Protein AF-A0A0C2T1Q6-F1 (afdb_monomer_lite)

Structure (mmCIF, N/CA/C/O backbone):
data_AF-A0A0C2T1Q6-F1
#
_entry.id   AF-A0A0C2T1Q6-F1
#
loop_
_atom_site.group_PDB
_atom_site.id
_atom_site.type_symbol
_atom_site.label_atom_id
_atom_site.label_alt_id
_atom_site.label_comp_id
_atom_site.label_asym_id
_atom_site.label_entity_id
_atom_site.label_seq_id
_atom_site.pdbx_PDB_ins_code
_atom_site.Cartn_x
_atom_site.Cartn_y
_atom_site.Cartn_z
_atom_site.occupancy
_atom_site.B_iso_or_equiv
_atom_site.auth_seq_id
_atom_site.auth_comp_id
_atom_site.auth_asym_id
_atom_site.auth_atom_id
_atom_site.pdbx_PDB_model_num
ATOM 1 N N . MET A 1 1 ? -17.709 -25.363 16.364 1.00 34.28 1 MET A N 1
ATOM 2 C CA . MET A 1 1 ? -17.527 -26.323 15.245 1.00 34.28 1 MET A CA 1
ATOM 3 C C . MET A 1 1 ? -18.433 -26.061 14.035 1.00 34.28 1 MET A C 1
ATOM 5 O O . MET A 1 1 ? -17.927 -26.126 12.926 1.00 34.28 1 MET A O 1
ATOM 9 N N . ARG A 1 2 ? -19.724 -25.716 14.191 1.00 22.95 2 ARG A N 1
ATOM 10 C CA . ARG A 1 2 ? -20.647 -25.505 13.048 1.00 22.95 2 ARG A CA 1
ATOM 11 C C . ARG A 1 2 ? -20.303 -24.304 12.137 1.00 22.95 2 ARG A C 1
ATOM 13 O O . ARG A 1 2 ? -20.402 -24.438 10.927 1.00 22.95 2 ARG A O 1
ATOM 20 N N . ASN A 1 3 ? -19.804 -23.192 12.694 1.00 32.09 3 ASN A N 1
ATOM 21 C CA . ASN A 1 3 ? -19.350 -22.024 11.908 1.00 32.09 3 ASN A CA 1
ATOM 22 C C . ASN A 1 3 ? -18.010 -22.245 11.179 1.00 32.09 3 ASN A C 1
ATOM 24 O O . ASN A 1 3 ? -17.773 -21.645 10.138 1.00 32.09 3 ASN A O 1
ATOM 28 N N . LEU A 1 4 ? -17.171 -23.159 11.680 1.00 34.84 4 LEU A N 1
ATOM 29 C CA . LEU A 1 4 ? -15.886 -23.520 11.067 1.00 34.84 4 LEU A CA 1
ATOM 30 C C . LEU A 1 4 ? -16.085 -24.397 9.818 1.00 34.84 4 LEU A C 1
ATOM 32 O O . LEU A 1 4 ? -15.366 -24.264 8.835 1.00 34.84 4 LEU A O 1
ATOM 36 N N . LEU A 1 5 ? -17.107 -25.260 9.841 1.00 35.06 5 LEU A N 1
ATOM 37 C CA . LEU A 1 5 ? -17.492 -26.090 8.699 1.00 35.06 5 LEU A CA 1
ATOM 38 C C . LEU A 1 5 ? -18.094 -25.268 7.559 1.00 35.06 5 LEU A C 1
ATOM 40 O O . LEU A 1 5 ? -17.841 -25.606 6.413 1.00 35.06 5 LEU A O 1
ATOM 44 N N . LEU A 1 6 ? -18.826 -24.185 7.844 1.00 34.66 6 LEU A N 1
ATOM 45 C CA . LEU A 1 6 ? -19.413 -23.343 6.796 1.00 34.66 6 LEU A CA 1
ATOM 46 C C . LEU A 1 6 ? -18.341 -22.549 6.031 1.00 34.66 6 LEU A C 1
ATOM 48 O O . LEU A 1 6 ? -18.365 -22.522 4.806 1.00 34.66 6 LEU A O 1
ATOM 52 N N . GLN A 1 7 ? -17.357 -21.974 6.735 1.00 34.81 7 GLN A N 1
ATOM 53 C CA . GLN 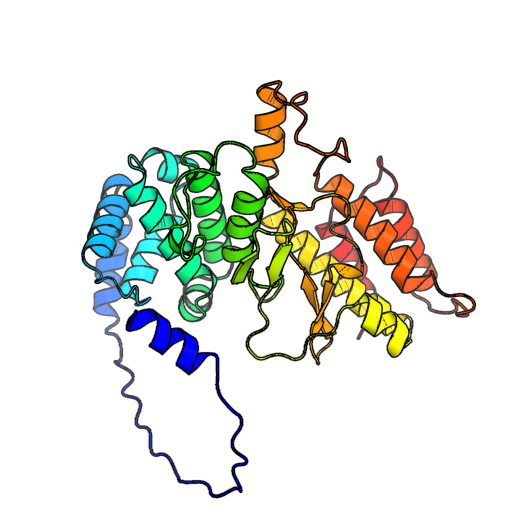A 1 7 ? -16.243 -21.262 6.096 1.00 34.81 7 GLN A CA 1
ATOM 54 C C . GLN A 1 7 ? -15.294 -22.210 5.342 1.00 34.81 7 GLN A C 1
ATOM 56 O O . GLN A 1 7 ? -14.848 -21.872 4.250 1.00 34.81 7 GLN A O 1
ATOM 61 N N . LEU A 1 8 ? -15.044 -23.426 5.847 1.00 34.91 8 LEU A N 1
ATOM 62 C CA . LEU A 1 8 ? -14.255 -24.432 5.120 1.00 34.91 8 LEU A CA 1
ATOM 63 C C . LEU A 1 8 ? -15.005 -25.043 3.923 1.00 34.91 8 LEU A C 1
ATOM 65 O O . LEU A 1 8 ? -14.371 -25.317 2.910 1.00 34.91 8 LEU A O 1
ATOM 69 N N . LEU A 1 9 ? -16.332 -25.214 3.987 1.00 32.62 9 LEU A N 1
ATOM 70 C CA . LEU A 1 9 ? -17.140 -25.686 2.849 1.00 32.62 9 LEU A CA 1
ATOM 71 C C . LEU A 1 9 ? -17.202 -24.669 1.705 1.00 32.62 9 LEU A C 1
ATOM 73 O O . LEU A 1 9 ? -17.244 -25.076 0.548 1.00 32.62 9 LEU A O 1
ATOM 77 N N . ILE A 1 10 ? -17.162 -23.371 2.015 1.00 41.50 10 ILE A N 1
ATOM 78 C CA . ILE A 1 10 ? -17.089 -22.299 1.010 1.00 41.50 10 ILE A CA 1
ATOM 79 C C . ILE A 1 10 ? -15.694 -22.254 0.354 1.00 41.50 10 ILE A C 1
ATOM 81 O O . ILE A 1 10 ? -15.584 -21.976 -0.836 1.00 41.50 10 ILE A O 1
ATOM 85 N N . LEU A 1 11 ? -14.633 -22.591 1.097 1.00 34.31 11 LEU A N 1
ATOM 86 C CA . LEU A 1 11 ? -13.243 -22.564 0.618 1.00 34.31 11 LEU A CA 1
ATOM 87 C C . LEU A 1 11 ? -12.777 -23.864 -0.069 1.00 34.31 11 LEU A C 1
ATOM 89 O O . LEU A 1 11 ? -11.794 -23.846 -0.802 1.00 34.31 11 LEU A O 1
ATOM 93 N N . GLN A 1 12 ? -13.462 -24.994 0.138 1.00 38.34 12 GLN A N 1
ATOM 94 C CA . GLN A 1 12 ? -13.096 -26.304 -0.430 1.00 38.34 12 GLN A CA 1
ATOM 95 C C . GLN A 1 12 ? -13.855 -26.670 -1.715 1.00 38.34 12 GLN A C 1
ATOM 97 O O . GLN A 1 12 ? -13.978 -27.858 -2.018 1.00 38.34 12 GLN A O 1
ATOM 102 N N . GLY A 1 13 ? -14.365 -25.689 -2.469 1.00 29.91 13 GLY A N 1
ATOM 103 C CA . GLY A 1 13 ? -15.112 -25.907 -3.712 1.00 29.91 13 GLY A CA 1
ATOM 104 C C . GLY A 1 13 ? -14.438 -26.928 -4.637 1.00 29.91 13 GLY A C 1
ATOM 105 O O . GLY A 1 13 ? -13.507 -26.607 -5.372 1.00 29.91 13 GLY A O 1
ATOM 106 N N . LYS A 1 14 ? -14.899 -28.184 -4.592 1.00 31.64 14 LYS A N 1
ATOM 107 C CA . LYS A 1 14 ? -14.455 -29.231 -5.511 1.00 31.64 14 LYS A CA 1
ATOM 108 C C . LYS A 1 14 ? -14.948 -28.845 -6.905 1.00 31.64 14 LYS A C 1
ATOM 110 O O . LYS A 1 14 ? -16.151 -28.630 -7.059 1.00 31.64 14 LYS A O 1
ATOM 115 N N . PRO A 1 15 ? -14.079 -28.795 -7.927 1.00 31.47 15 PRO A N 1
ATOM 116 C CA . PRO A 1 15 ? -14.530 -28.561 -9.285 1.00 31.47 15 PRO A CA 1
ATOM 117 C C . PRO A 1 15 ? -15.295 -29.803 -9.748 1.00 31.47 15 PRO A C 1
ATOM 119 O O . PRO A 1 15 ? -14.718 -30.874 -9.946 1.00 31.47 15 PRO A O 1
ATOM 122 N N . HIS A 1 16 ? -16.612 -29.682 -9.889 1.00 32.47 16 HIS A N 1
ATOM 123 C CA . HIS A 1 16 ? -17.378 -30.612 -10.707 1.00 32.47 16 HIS A CA 1
ATOM 124 C C . HIS A 1 16 ? -17.325 -30.153 -12.168 1.00 32.47 16 HIS A C 1
ATOM 126 O O . HIS A 1 16 ? -17.416 -28.953 -12.432 1.00 32.47 16 HIS A O 1
ATOM 132 N N . PRO A 1 17 ? -17.165 -31.082 -13.127 1.00 36.56 17 PRO A N 1
ATOM 133 C CA . PRO A 1 17 ? -17.188 -30.746 -14.539 1.00 36.56 17 PRO A CA 1
ATOM 134 C C . PRO A 1 17 ? -18.634 -30.424 -14.923 1.00 36.56 17 PRO A C 1
ATOM 136 O O . PRO A 1 17 ? -19.472 -31.319 -14.999 1.00 36.56 17 PRO A O 1
ATOM 139 N N . ILE A 1 18 ? -18.944 -29.145 -15.131 1.00 31.75 18 ILE A N 1
ATOM 140 C CA . ILE A 1 18 ? -20.259 -28.731 -15.624 1.00 31.75 18 ILE A CA 1
ATOM 141 C C . ILE A 1 18 ? -20.169 -28.569 -17.139 1.00 31.75 18 ILE A C 1
ATOM 143 O O . ILE A 1 18 ? -19.573 -27.627 -17.659 1.00 31.75 18 ILE A O 1
ATOM 147 N N . ALA A 1 19 ? -20.770 -29.536 -17.831 1.00 36.97 19 ALA A N 1
ATOM 148 C CA . ALA A 1 19 ? -21.231 -29.385 -19.199 1.00 36.97 19 ALA A CA 1
ATOM 149 C C . ALA A 1 19 ? -22.259 -28.245 -19.260 1.00 36.97 19 ALA A C 1
ATOM 151 O O . ALA A 1 19 ? -23.152 -28.148 -18.419 1.00 36.97 19 ALA A O 1
ATOM 152 N N . ALA A 1 20 ? -22.105 -27.379 -20.257 1.00 38.22 20 ALA A N 1
ATOM 153 C CA . ALA A 1 20 ? -22.911 -26.189 -20.452 1.00 38.22 20 ALA A CA 1
ATOM 154 C C . ALA A 1 20 ? -24.392 -26.518 -20.709 1.00 38.22 20 ALA A C 1
ATOM 156 O O . ALA A 1 20 ? -24.730 -27.071 -21.753 1.00 38.22 20 ALA A O 1
ATOM 157 N N . GLN A 1 21 ? -25.268 -26.085 -19.802 1.00 39.44 21 GLN A N 1
ATOM 158 C CA . GLN A 1 21 ? -26.625 -25.645 -20.126 1.00 39.44 21 GLN A CA 1
ATOM 159 C C . GLN A 1 21 ? -26.966 -24.432 -19.258 1.00 39.44 21 GLN A C 1
ATOM 161 O O . GLN A 1 21 ? -26.874 -24.483 -18.033 1.00 39.44 21 GLN A O 1
ATOM 166 N N . ALA A 1 22 ? -27.302 -23.330 -19.924 1.00 36.38 22 ALA A N 1
ATOM 167 C CA . ALA A 1 22 ? -27.668 -22.061 -19.316 1.00 36.38 22 ALA A CA 1
ATOM 168 C C . ALA A 1 22 ? -29.154 -22.061 -18.918 1.00 36.38 22 ALA A C 1
ATOM 170 O O . ALA A 1 22 ? -29.995 -22.337 -19.777 1.00 36.38 22 ALA A O 1
ATOM 171 N N . PRO A 1 23 ? -29.497 -21.708 -17.668 1.00 40.28 23 PRO A N 1
ATOM 172 C CA . PRO A 1 23 ? -30.826 -21.246 -17.312 1.00 40.28 23 PRO A CA 1
ATOM 173 C C . PRO A 1 23 ? -30.839 -19.713 -17.237 1.00 40.28 23 PRO A C 1
ATOM 175 O O . PRO A 1 23 ? -30.022 -19.098 -16.552 1.00 40.28 23 PRO A O 1
ATOM 178 N N . GLU A 1 24 ? -31.790 -19.106 -17.939 1.00 46.03 24 GLU A N 1
ATOM 179 C CA . GLU A 1 24 ? -32.138 -17.689 -17.840 1.00 46.03 24 GLU A CA 1
ATOM 180 C C . GLU A 1 24 ? -32.519 -17.350 -16.386 1.00 46.03 24 GLU A C 1
ATOM 182 O O . GLU A 1 24 ? -33.545 -17.809 -15.880 1.00 46.03 24 GLU A O 1
ATOM 187 N N . SER A 1 25 ? -31.688 -16.567 -15.687 1.00 41.66 25 SER A N 1
ATOM 188 C CA . SER A 1 25 ? -31.991 -16.094 -14.333 1.00 41.66 25 SER A CA 1
ATOM 189 C C . SER A 1 25 ? -32.568 -14.685 -14.384 1.00 41.66 25 SER A C 1
ATOM 191 O O . SER A 1 25 ? -31.857 -13.705 -14.607 1.00 41.66 25 SER A O 1
ATOM 193 N N . ASN A 1 26 ? -33.869 -14.604 -14.140 1.00 44.19 26 ASN A N 1
ATOM 194 C CA . ASN A 1 26 ? -34.619 -13.373 -13.951 1.00 44.19 26 ASN A CA 1
ATOM 195 C C . ASN A 1 26 ? -34.416 -12.877 -12.502 1.00 44.19 26 ASN A C 1
ATOM 197 O O . ASN A 1 26 ? -35.135 -13.288 -11.592 1.00 44.19 26 ASN A O 1
ATOM 201 N N . MET A 1 27 ? -33.384 -12.063 -12.268 1.00 37.84 27 MET A N 1
ATOM 202 C CA . MET A 1 27 ? -33.115 -11.407 -10.981 1.00 37.84 27 MET A CA 1
ATOM 203 C C . MET A 1 27 ? -33.598 -9.956 -11.055 1.00 37.84 27 MET A C 1
ATOM 205 O O . MET A 1 27 ? -32.898 -9.080 -11.552 1.00 37.84 27 MET A O 1
ATOM 209 N N . ASN A 1 28 ? -34.808 -9.712 -10.551 1.00 37.41 28 ASN A N 1
ATOM 210 C CA . ASN A 1 28 ? -35.265 -8.369 -10.210 1.00 37.41 28 ASN A CA 1
ATOM 211 C C . ASN A 1 28 ? -34.659 -8.005 -8.852 1.00 37.41 28 ASN A C 1
ATOM 213 O O . ASN A 1 28 ? -35.226 -8.313 -7.803 1.00 37.41 28 ASN A O 1
ATOM 217 N N . GLU A 1 29 ? -33.478 -7.396 -8.878 1.00 36.41 29 GLU A N 1
ATOM 218 C CA . GLU A 1 29 ? -32.856 -6.790 -7.708 1.00 36.41 29 GLU A CA 1
ATOM 219 C C . GLU A 1 29 ? -33.633 -5.511 -7.363 1.00 36.41 29 GLU A C 1
ATOM 221 O O . GLU A 1 29 ? -33.576 -4.505 -8.071 1.00 36.41 29 GLU A O 1
ATOM 226 N N . THR A 1 30 ? -34.438 -5.559 -6.300 1.00 39.34 30 THR A N 1
ATOM 227 C CA . THR A 1 30 ? -35.069 -4.367 -5.723 1.00 39.34 30 THR A CA 1
ATOM 228 C C . THR A 1 30 ? -33.987 -3.483 -5.116 1.00 39.34 30 THR A C 1
ATOM 230 O O . THR A 1 30 ? -33.623 -3.628 -3.951 1.00 39.34 30 THR A O 1
ATOM 233 N N . VAL A 1 31 ? -33.479 -2.557 -5.926 1.00 36.47 31 VAL A N 1
ATOM 234 C CA . VAL A 1 31 ? -32.737 -1.384 -5.469 1.00 36.47 31 VAL A CA 1
ATOM 235 C C . VAL A 1 31 ? -33.682 -0.576 -4.584 1.00 36.47 31 VAL A C 1
ATOM 237 O O . VAL A 1 31 ? -34.628 0.044 -5.066 1.00 36.47 31 VAL A O 1
ATOM 240 N N . THR A 1 32 ? -33.466 -0.618 -3.270 1.00 40.50 32 THR A N 1
ATOM 241 C CA . THR A 1 32 ? -34.141 0.285 -2.333 1.00 40.50 32 THR A CA 1
ATOM 242 C C . THR A 1 32 ? -33.659 1.700 -2.626 1.00 40.50 32 THR A C 1
ATOM 244 O O . THR A 1 32 ? -32.575 2.101 -2.204 1.00 40.50 32 THR A O 1
ATOM 247 N N . GLU A 1 33 ? -34.443 2.433 -3.410 1.00 35.59 33 GLU A N 1
ATOM 248 C CA . GLU A 1 33 ? -34.209 3.833 -3.733 1.00 35.59 33 GLU A CA 1
ATOM 249 C C . GLU A 1 33 ? -34.185 4.635 -2.422 1.00 35.59 33 GLU A C 1
ATOM 251 O O . GLU A 1 33 ? -35.164 4.693 -1.673 1.00 35.59 33 GLU A O 1
ATOM 256 N N . TRP A 1 34 ? -33.013 5.168 -2.077 1.00 41.22 34 TRP 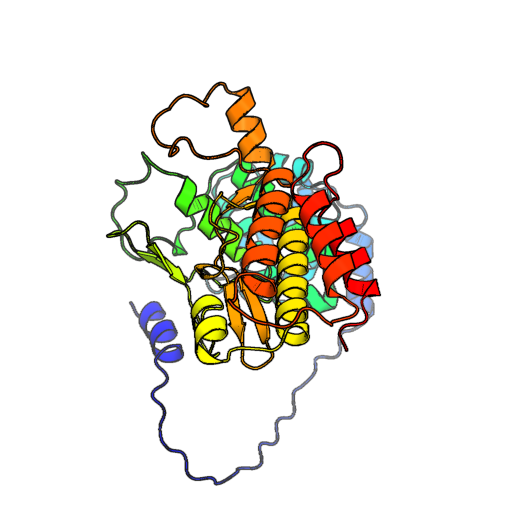A N 1
ATOM 257 C CA . TRP A 1 34 ? -32.807 5.883 -0.825 1.00 41.22 34 TRP A CA 1
ATOM 258 C C . TRP A 1 34 ? -33.415 7.281 -0.930 1.00 41.22 34 TRP A C 1
ATOM 260 O O . TRP A 1 34 ? -33.103 8.037 -1.847 1.00 41.22 34 TRP A O 1
ATOM 270 N N . SER A 1 35 ? -34.271 7.638 0.030 1.00 35.78 35 SER A N 1
ATOM 271 C CA . SER A 1 35 ? -34.821 8.989 0.143 1.00 35.78 35 SER A CA 1
ATOM 272 C C . SER A 1 35 ? -33.690 9.988 0.437 1.00 35.78 35 SER A C 1
ATOM 274 O O . SER A 1 35 ? -33.049 9.875 1.487 1.00 35.78 35 SER A O 1
ATOM 276 N N . PRO A 1 36 ? -33.471 11.010 -0.414 1.00 41.69 36 PRO A N 1
ATOM 277 C CA . PRO A 1 36 ? -32.465 12.050 -0.184 1.00 41.69 36 PRO A CA 1
ATOM 278 C C . PRO A 1 36 ? -32.640 12.797 1.150 1.00 41.69 36 PRO A C 1
ATOM 280 O O . PRO A 1 36 ? -31.681 13.359 1.671 1.00 41.69 36 PRO A O 1
ATOM 283 N N . ALA A 1 37 ? -33.847 12.776 1.730 1.00 42.00 37 ALA A N 1
ATOM 284 C CA . ALA A 1 37 ? -34.183 13.521 2.940 1.00 42.00 37 ALA A CA 1
ATOM 285 C C . ALA A 1 37 ? -33.570 12.932 4.230 1.00 42.00 37 ALA A C 1
ATOM 287 O O . ALA A 1 37 ? -33.207 13.686 5.133 1.00 42.00 37 ALA A O 1
ATOM 288 N N . LEU A 1 38 ? -33.398 11.605 4.314 1.00 45.22 38 LEU A N 1
ATOM 289 C CA . LEU A 1 38 ? -32.802 10.938 5.488 1.00 45.22 38 LEU A CA 1
ATOM 290 C C . LEU A 1 38 ? -31.286 11.172 5.582 1.00 45.22 38 LEU A C 1
ATOM 292 O O . LEU A 1 38 ? -30.723 11.225 6.675 1.00 45.22 38 LEU A O 1
ATOM 296 N N . VAL A 1 39 ? -30.633 11.372 4.435 1.00 46.62 39 VAL A N 1
ATOM 297 C CA . VAL A 1 39 ? -29.193 11.654 4.345 1.00 46.62 39 VAL A CA 1
ATOM 298 C C . VAL A 1 39 ? -28.875 13.046 4.886 1.00 46.62 39 VAL A C 1
ATOM 300 O O . VAL A 1 39 ? -27.884 13.228 5.593 1.00 46.62 39 VAL A O 1
ATOM 303 N N . THR A 1 40 ? -29.745 14.021 4.618 1.00 45.94 40 THR A N 1
ATOM 304 C CA . THR A 1 40 ? -29.535 15.415 5.023 1.00 45.94 40 THR A CA 1
ATOM 305 C C . THR A 1 40 ? -29.687 15.651 6.527 1.00 45.94 40 THR A C 1
ATOM 307 O O . THR A 1 40 ? -28.871 16.377 7.093 1.00 45.94 40 THR A O 1
ATOM 310 N N . GLU A 1 41 ? -30.640 15.006 7.211 1.00 53.88 41 GLU A N 1
ATOM 311 C CA . GLU A 1 41 ? -30.791 15.157 8.672 1.00 53.88 41 GLU A CA 1
ATOM 312 C C . GLU A 1 41 ? -29.674 14.462 9.459 1.00 53.88 41 GLU A C 1
ATOM 314 O O . GLU A 1 41 ? -29.205 14.991 10.472 1.00 53.88 41 GLU A O 1
ATOM 319 N N . ALA A 1 42 ? -29.206 13.300 8.993 1.00 53.97 42 ALA A N 1
ATOM 320 C CA . ALA A 1 42 ? -28.064 12.630 9.603 1.00 53.97 42 ALA A CA 1
ATOM 321 C C . ALA A 1 42 ? -26.778 13.448 9.397 1.00 53.97 42 ALA A C 1
ATOM 323 O O . ALA A 1 42 ? -26.068 13.708 10.366 1.00 53.97 42 ALA A O 1
ATOM 324 N N . GLN A 1 43 ? -26.504 13.939 8.181 1.00 50.25 43 GLN A N 1
ATOM 325 C CA . GLN A 1 43 ? -25.298 14.733 7.908 1.00 50.25 43 GLN A CA 1
ATOM 326 C C . GLN A 1 43 ? -25.277 16.093 8.619 1.00 50.25 43 GLN A C 1
ATOM 328 O O . GLN A 1 43 ? -24.212 16.510 9.076 1.00 50.25 43 GLN A O 1
ATOM 333 N N . GLN A 1 44 ? -26.415 16.785 8.753 1.00 56.00 44 GLN A N 1
ATOM 334 C CA . GLN A 1 44 ? -26.459 18.075 9.454 1.00 56.00 44 GLN A CA 1
ATOM 335 C C . GLN A 1 44 ? -26.311 17.925 10.971 1.00 56.00 44 GLN A C 1
ATOM 337 O O . GLN A 1 44 ? -25.580 18.703 11.576 1.00 56.00 44 GLN A O 1
ATOM 342 N N . ASN A 1 45 ? -26.890 16.883 11.576 1.00 56.16 45 ASN A N 1
ATOM 343 C CA . ASN A 1 45 ? -26.705 16.617 13.005 1.00 56.16 45 ASN A CA 1
ATOM 344 C C . ASN A 1 45 ? -25.327 16.033 13.347 1.00 56.16 45 ASN A C 1
ATOM 346 O O . ASN A 1 45 ? -24.947 16.033 14.512 1.00 56.16 45 ASN A O 1
ATOM 350 N N . ILE A 1 46 ? -24.582 15.491 12.380 1.00 55.75 46 ILE A N 1
ATOM 351 C CA . ILE A 1 46 ? -23.233 14.947 12.609 1.00 55.75 46 ILE A CA 1
ATOM 352 C C . ILE A 1 46 ? -22.175 16.055 12.636 1.00 55.75 46 ILE A C 1
ATOM 354 O O . ILE A 1 46 ? -21.182 15.926 13.346 1.00 55.75 46 ILE A O 1
ATOM 358 N N . ARG A 1 47 ? -22.394 17.168 11.926 1.00 52.06 47 ARG A N 1
ATOM 359 C CA . ARG A 1 47 ? -21.383 18.223 11.766 1.00 52.06 47 ARG A CA 1
ATOM 360 C C . ARG A 1 47 ? -21.076 19.012 13.050 1.00 52.06 47 ARG A C 1
ATOM 362 O O . ARG A 1 47 ? -20.043 19.669 13.100 1.00 52.06 47 ARG A O 1
ATOM 369 N N . GLU A 1 48 ? -21.928 18.911 14.071 1.00 59.06 48 GLU A N 1
ATOM 370 C CA . GLU A 1 48 ? -21.723 19.508 15.404 1.00 59.06 48 GLU A CA 1
ATOM 371 C C . GLU A 1 48 ? -21.447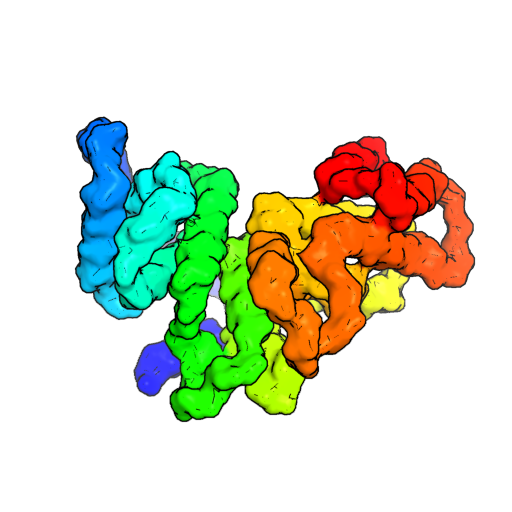 18.484 16.513 1.00 59.06 48 GLU A C 1
ATOM 373 O O . GLU A 1 48 ? -21.284 18.864 17.673 1.00 59.06 48 GLU A O 1
ATOM 378 N N . LYS A 1 49 ? -21.395 17.183 16.207 1.00 68.94 49 LYS A N 1
ATOM 379 C CA . LYS A 1 49 ? -21.155 16.189 17.256 1.00 68.94 49 LYS A CA 1
ATOM 380 C C . LYS A 1 49 ? -19.702 16.227 17.690 1.00 68.94 49 LYS A C 1
ATOM 382 O O . LYS A 1 49 ? -18.794 16.109 16.870 1.00 68.94 49 LYS A O 1
ATOM 387 N N . ASP A 1 50 ? -19.501 16.344 18.998 1.00 90.19 50 ASP A N 1
ATOM 388 C CA . ASP A 1 50 ? -18.201 16.094 19.595 1.00 90.19 50 ASP A CA 1
ATOM 389 C C . ASP A 1 50 ? -17.747 14.644 19.314 1.00 90.19 50 ASP A C 1
ATOM 391 O O . ASP A 1 50 ? -18.547 13.731 19.065 1.00 90.19 50 ASP A O 1
ATOM 395 N N . LEU A 1 51 ? -16.429 14.443 19.312 1.00 93.62 51 LEU A N 1
ATOM 396 C CA . LEU A 1 51 ? -15.798 13.146 19.071 1.00 93.62 51 LEU A CA 1
ATOM 397 C C . LEU A 1 51 ? -16.317 12.060 20.030 1.00 93.62 51 LEU A C 1
ATOM 399 O O . LEU A 1 51 ? -16.482 10.912 19.617 1.00 93.62 51 LEU A O 1
ATOM 403 N N . ASP A 1 52 ? -16.603 12.410 21.290 1.00 93.81 52 ASP A N 1
ATOM 404 C CA . ASP A 1 52 ? -17.082 11.455 22.295 1.00 93.81 52 ASP A CA 1
ATOM 405 C C . ASP A 1 52 ? -18.462 10.901 21.926 1.00 93.81 52 ASP A C 1
ATOM 407 O O . ASP A 1 52 ? -18.704 9.699 22.043 1.00 93.81 52 ASP A O 1
ATOM 411 N N . SER A 1 53 ? -19.355 11.758 21.438 1.00 92.94 53 SER A N 1
ATOM 412 C CA . SER A 1 53 ? -20.689 11.418 20.956 1.00 92.94 53 SER A CA 1
ATOM 413 C C . SER A 1 53 ? -20.607 10.534 19.716 1.00 92.94 53 SER A C 1
ATOM 415 O O . SER A 1 53 ? -21.254 9.486 19.663 1.00 92.94 53 SER A O 1
ATOM 417 N N . CYS A 1 54 ? -19.754 10.894 18.750 1.00 94.31 54 CYS A N 1
ATOM 418 C CA . CYS A 1 54 ? -19.532 10.091 17.546 1.00 94.31 54 CYS A CA 1
ATOM 419 C C . CYS A 1 54 ? -19.022 8.683 17.894 1.00 94.31 54 CYS A C 1
ATOM 421 O O . CYS A 1 54 ? -19.621 7.683 17.490 1.00 94.31 54 CYS A O 1
ATOM 423 N N . LEU A 1 55 ? -17.970 8.601 18.714 1.00 94.06 55 LEU A N 1
ATOM 424 C CA . LEU A 1 55 ? -17.368 7.337 19.128 1.00 94.06 55 LEU A CA 1
ATOM 425 C C . LEU A 1 55 ? -18.342 6.492 19.961 1.00 94.06 55 LEU A C 1
ATOM 427 O O . LEU A 1 55 ? -18.447 5.289 19.740 1.00 94.06 55 LEU A O 1
ATOM 431 N N . SER A 1 56 ? -19.103 7.108 20.869 1.00 93.94 56 SER A N 1
ATOM 432 C CA . SER A 1 56 ? -20.096 6.405 21.693 1.00 93.94 56 SER A CA 1
ATOM 433 C C . SER A 1 56 ? -21.219 5.803 20.851 1.00 93.94 56 SER A C 1
ATOM 435 O O . SER A 1 56 ? -21.595 4.648 21.058 1.00 93.94 56 SER A O 1
ATOM 437 N N . VAL A 1 57 ? -21.746 6.559 19.880 1.00 93.75 57 VAL A N 1
ATOM 438 C CA . VAL A 1 57 ? -22.779 6.067 18.956 1.00 93.75 57 VAL A CA 1
ATOM 439 C C . VAL A 1 57 ? -22.232 4.929 18.101 1.00 93.75 57 VAL A C 1
ATOM 441 O O . VAL A 1 57 ? -22.894 3.900 17.968 1.00 93.75 57 VAL A O 1
ATOM 444 N N . PHE A 1 58 ? -21.019 5.085 17.571 1.00 93.94 58 PHE A N 1
ATOM 445 C CA . PHE A 1 58 ? -20.370 4.054 16.772 1.00 93.94 58 PHE A CA 1
ATOM 446 C C . PHE A 1 58 ? -20.161 2.766 17.576 1.00 93.94 58 PHE A C 1
ATOM 448 O O . PHE A 1 58 ? -20.657 1.716 17.181 1.00 93.94 58 PHE A O 1
ATOM 455 N N . LEU A 1 59 ? -19.528 2.839 18.749 1.00 93.56 59 LEU A N 1
ATOM 456 C CA . LEU A 1 59 ? -19.287 1.674 19.605 1.00 93.56 59 LEU A CA 1
ATOM 457 C C . LEU A 1 59 ? -20.591 1.009 20.064 1.00 93.56 59 LEU A C 1
ATOM 459 O O . LEU A 1 59 ? -20.684 -0.218 20.072 1.00 93.56 59 LEU A O 1
ATOM 463 N N . SER A 1 60 ? -21.621 1.795 20.392 1.00 92.81 60 SER A N 1
ATOM 464 C CA . SER A 1 60 ? -22.946 1.261 20.722 1.00 92.81 60 SER A CA 1
ATOM 465 C C . SER A 1 60 ? -23.577 0.533 19.532 1.00 92.81 60 SER A C 1
ATOM 467 O O . SER A 1 60 ? -24.173 -0.530 19.710 1.00 92.81 60 SER A O 1
ATOM 469 N N . CYS A 1 61 ? -23.417 1.058 18.314 1.00 91.56 61 CYS A N 1
ATOM 470 C CA . CYS A 1 61 ? -23.846 0.383 17.093 1.00 91.56 61 CYS A CA 1
ATOM 471 C C . CYS A 1 61 ? -23.135 -0.970 16.939 1.00 91.56 61 CYS A C 1
ATOM 473 O O . CYS A 1 61 ? -23.811 -1.986 16.785 1.00 91.56 61 CYS A O 1
ATOM 475 N N . LEU A 1 62 ? -21.809 -1.012 17.110 1.00 89.56 62 LEU A N 1
ATOM 476 C CA . LEU A 1 62 ? -21.026 -2.251 17.021 1.00 89.56 62 LEU A CA 1
ATOM 477 C C . LEU A 1 62 ? -21.440 -3.297 18.057 1.00 89.56 62 LEU A C 1
ATOM 479 O O . LEU A 1 62 ? -21.545 -4.474 17.734 1.00 89.56 62 LEU A O 1
ATOM 483 N N . GLN A 1 63 ? -21.734 -2.876 19.288 1.00 89.06 63 GLN A N 1
ATOM 484 C CA . GLN A 1 63 ? -22.213 -3.776 20.342 1.00 89.06 63 GLN A CA 1
ATOM 485 C C . GLN A 1 63 ? -23.590 -4.381 20.034 1.00 89.06 63 GLN A C 1
ATOM 487 O O . GLN A 1 63 ? -23.908 -5.467 20.516 1.00 89.06 63 GLN A O 1
ATOM 492 N N . ARG A 1 64 ? -24.426 -3.675 19.261 1.00 89.25 64 ARG A N 1
ATOM 493 C CA . ARG A 1 64 ? -25.759 -4.148 18.854 1.00 89.25 64 ARG A CA 1
ATOM 494 C C . ARG A 1 64 ? -25.715 -5.055 17.632 1.00 89.25 64 ARG A C 1
ATOM 496 O O . ARG A 1 64 ? -26.651 -5.829 17.433 1.00 89.25 64 ARG A O 1
ATOM 503 N N . MET A 1 65 ? -24.670 -4.957 16.815 1.00 84.69 65 MET A N 1
ATOM 504 C CA . MET A 1 65 ? -24.462 -5.885 15.714 1.00 84.69 65 MET A CA 1
ATOM 505 C C . MET A 1 65 ? -24.188 -7.271 16.302 1.00 84.69 65 MET A C 1
ATOM 507 O O . MET A 1 65 ? -23.307 -7.460 17.138 1.00 84.69 65 MET A O 1
ATOM 511 N N . ASN A 1 66 ? -24.989 -8.257 15.895 1.00 72.31 66 ASN A N 1
ATOM 512 C CA . ASN A 1 66 ? -24.774 -9.647 16.287 1.00 72.31 66 ASN A CA 1
ATOM 513 C C . ASN A 1 66 ? -23.365 -10.106 15.865 1.00 72.31 66 ASN A C 1
ATOM 515 O O . ASN A 1 66 ? -22.727 -9.481 15.026 1.00 72.31 66 ASN A O 1
ATOM 519 N N . SER A 1 67 ? -22.912 -11.264 16.360 1.00 68.38 67 SER A N 1
ATOM 520 C CA . SER A 1 67 ? -21.593 -11.859 16.038 1.00 68.38 67 SER A CA 1
ATOM 521 C C . SER A 1 67 ? -21.242 -11.989 14.538 1.00 68.38 67 SER A C 1
ATOM 523 O O . SER A 1 67 ? -20.113 -12.338 14.206 1.00 68.38 67 SER A O 1
ATOM 525 N N . VAL A 1 68 ? -22.199 -11.736 13.639 1.00 77.94 68 VAL A N 1
ATOM 526 C CA . VAL A 1 68 ? -21.991 -11.600 12.197 1.00 77.94 68 VAL A CA 1
ATOM 527 C C . VAL A 1 68 ? -21.935 -10.107 11.866 1.00 77.94 68 VAL A C 1
ATOM 529 O O . VAL A 1 68 ? -22.962 -9.464 11.664 1.00 77.94 68 VAL A O 1
ATOM 532 N N . LEU A 1 69 ? -20.723 -9.561 11.831 1.00 78.50 69 LEU A N 1
ATOM 533 C CA . LEU A 1 69 ? -20.462 -8.197 11.382 1.00 78.50 69 LEU A CA 1
ATOM 534 C C . LEU A 1 69 ? -20.730 -8.086 9.873 1.00 78.50 69 LEU A C 1
ATOM 536 O O . LEU A 1 69 ? -19.940 -8.556 9.058 1.00 78.50 69 LEU A O 1
ATOM 540 N N . THR A 1 70 ? -21.858 -7.483 9.499 1.00 86.50 70 THR A N 1
ATOM 541 C CA . THR A 1 70 ? -22.178 -7.121 8.110 1.00 86.50 70 THR A CA 1
ATOM 542 C C . THR A 1 70 ? -21.937 -5.633 7.897 1.00 86.50 70 THR A C 1
ATOM 544 O O . THR A 1 70 ? -22.482 -4.821 8.638 1.00 86.50 70 THR A O 1
ATOM 547 N N . VAL A 1 71 ? -21.159 -5.258 6.879 1.00 88.31 71 VAL A N 1
ATOM 548 C CA . VAL A 1 71 ? -21.000 -3.844 6.503 1.00 88.31 71 VAL A CA 1
ATOM 549 C C . VAL A 1 71 ? -22.288 -3.359 5.853 1.00 88.31 71 VAL A C 1
ATOM 551 O O . VAL A 1 71 ? -22.616 -3.789 4.749 1.00 88.31 71 VAL A O 1
ATOM 554 N N . ASP A 1 72 ? -22.999 -2.460 6.524 1.00 92.12 72 ASP A N 1
ATOM 555 C CA . ASP A 1 72 ? -24.128 -1.736 5.950 1.00 92.12 72 ASP A CA 1
ATOM 556 C C . ASP A 1 72 ? -23.800 -0.244 5.763 1.00 92.12 72 ASP A C 1
ATOM 558 O O . ASP A 1 72 ? -22.741 0.257 6.160 1.00 92.12 72 ASP A O 1
ATOM 562 N N . ALA A 1 73 ? -24.722 0.479 5.124 1.00 93.00 73 ALA A N 1
ATOM 563 C CA . ALA A 1 73 ? -24.576 1.908 4.872 1.00 93.00 73 ALA A CA 1
ATOM 564 C C . ALA A 1 73 ? -24.404 2.725 6.164 1.00 93.00 73 ALA A C 1
ATOM 566 O O . ALA A 1 73 ? -23.698 3.733 6.153 1.00 93.00 73 ALA A O 1
ATOM 567 N N . THR A 1 74 ? -25.012 2.284 7.268 1.00 92.69 74 THR A N 1
ATOM 568 C CA . THR A 1 74 ? -24.976 2.962 8.565 1.00 92.69 74 THR A CA 1
ATOM 569 C C . THR A 1 74 ? -23.600 2.841 9.219 1.00 92.69 74 THR A C 1
ATOM 571 O O . THR A 1 74 ? -23.062 3.842 9.692 1.00 92.69 74 THR A O 1
ATOM 574 N N . VAL A 1 75 ? -22.984 1.657 9.187 1.00 93.69 75 VAL A N 1
ATOM 575 C CA . VAL A 1 75 ? -21.602 1.445 9.648 1.00 93.69 75 VAL A CA 1
ATOM 576 C C . VAL A 1 75 ? -20.628 2.307 8.847 1.00 93.69 75 VAL A C 1
ATOM 578 O O . VAL A 1 75 ? -19.756 2.952 9.433 1.00 93.69 75 VAL A O 1
ATOM 581 N N . ILE A 1 76 ? -20.799 2.369 7.522 1.00 94.38 76 ILE A N 1
ATOM 582 C CA . ILE A 1 76 ? -19.977 3.217 6.647 1.00 94.38 76 ILE A CA 1
ATOM 583 C C . ILE A 1 76 ? -20.119 4.696 7.026 1.00 94.38 76 ILE A C 1
ATOM 585 O O . ILE A 1 76 ? -19.112 5.402 7.108 1.00 94.38 76 ILE A O 1
ATOM 589 N N . ASP A 1 77 ? -21.337 5.168 7.291 1.00 93.75 77 ASP A N 1
ATOM 590 C CA . ASP A 1 77 ? -21.590 6.564 7.660 1.00 93.75 77 ASP A CA 1
ATOM 591 C C . ASP A 1 77 ? -20.987 6.925 9.023 1.00 93.75 77 ASP A C 1
ATOM 593 O O . ASP A 1 77 ? -20.359 7.981 9.163 1.00 93.75 77 ASP A O 1
ATOM 597 N N . TYR A 1 78 ? -21.089 6.036 10.015 1.00 94.31 78 TYR A N 1
ATOM 598 C CA . TYR A 1 78 ? -20.435 6.245 11.307 1.00 94.31 78 TYR A CA 1
ATOM 599 C C . TYR A 1 78 ? -18.914 6.241 11.195 1.00 94.31 78 TYR A C 1
ATOM 601 O O . TYR A 1 78 ? -18.268 7.139 11.736 1.00 94.31 78 TYR A O 1
ATOM 609 N N . MET A 1 79 ? -18.337 5.292 10.452 1.00 95.25 79 MET A N 1
ATOM 610 C CA . MET A 1 79 ? -16.893 5.267 10.233 1.00 95.25 79 MET A CA 1
ATOM 611 C C . MET A 1 79 ? -16.429 6.537 9.514 1.00 95.25 79 MET A C 1
ATOM 613 O O . MET A 1 79 ? -15.465 7.169 9.930 1.00 95.25 79 MET A O 1
ATOM 617 N N . SER A 1 80 ? -17.143 6.964 8.473 1.00 94.19 80 SER A N 1
ATOM 618 C CA . SER A 1 80 ? -16.814 8.189 7.733 1.00 94.19 80 SER A CA 1
ATOM 619 C C . SER A 1 80 ? -16.844 9.421 8.631 1.00 94.19 80 SER A C 1
ATOM 621 O O . SER A 1 80 ? -15.966 10.272 8.525 1.00 94.19 80 SER A O 1
ATOM 623 N N . SER A 1 81 ? -17.814 9.488 9.545 1.00 93.69 81 SER A N 1
ATOM 624 C CA . SER A 1 81 ? -17.927 10.562 10.537 1.00 93.69 81 SER A CA 1
ATOM 625 C C . SER A 1 81 ? -16.756 10.547 11.520 1.00 93.69 81 SER A C 1
ATOM 627 O O . SER A 1 81 ? -16.210 11.598 11.844 1.00 93.69 81 SER A O 1
ATOM 629 N N . LEU A 1 82 ? -16.331 9.360 11.959 1.00 95.19 82 LEU A N 1
ATOM 630 C CA . LEU A 1 82 ? -15.180 9.189 12.844 1.00 95.19 82 LEU A CA 1
ATOM 631 C C . LEU A 1 82 ? -13.860 9.606 12.169 1.00 95.19 82 LEU A C 1
ATOM 633 O O . LEU A 1 82 ? -13.007 10.217 12.801 1.00 95.19 82 LEU A O 1
ATOM 637 N N . LEU A 1 83 ? -13.708 9.340 10.870 1.00 95.19 83 LEU A N 1
ATOM 638 C CA . LEU A 1 83 ? -12.497 9.652 10.093 1.00 95.19 83 LEU A CA 1
ATOM 639 C C . LEU A 1 83 ? -12.312 11.141 9.755 1.00 95.19 83 LEU A C 1
ATOM 641 O O . LEU A 1 83 ? -11.296 11.523 9.160 1.00 95.19 83 LEU A O 1
ATOM 645 N N . VAL A 1 84 ? -13.279 11.991 10.107 1.00 94.50 84 VAL A N 1
ATOM 646 C CA . VAL A 1 84 ? -13.124 13.452 10.033 1.00 94.50 84 VAL A CA 1
ATOM 647 C C . VAL A 1 84 ? -12.215 13.964 11.154 1.00 94.50 84 VAL A C 1
ATOM 649 O O . VAL A 1 84 ? -11.532 14.970 10.962 1.00 94.50 84 VAL A O 1
ATOM 652 N N . PHE A 1 85 ? -12.179 13.269 12.293 1.00 94.56 85 PHE A N 1
ATOM 653 C CA . PHE A 1 85 ? -11.382 13.651 13.454 1.00 94.56 85 PHE A CA 1
ATOM 654 C C . PHE A 1 85 ? -9.911 13.255 13.304 1.00 94.56 85 PHE A C 1
ATOM 656 O O . PHE A 1 85 ? -9.538 12.403 12.493 1.00 94.56 85 PHE A O 1
ATOM 663 N N . ASP A 1 86 ? -9.063 13.880 14.119 1.00 94.06 86 ASP A N 1
ATOM 664 C CA . ASP A 1 86 ? -7.660 13.500 14.215 1.00 94.06 86 ASP A CA 1
ATOM 665 C C . ASP A 1 86 ? -7.519 12.074 14.783 1.00 94.06 86 ASP A C 1
ATOM 667 O O . ASP A 1 86 ? -8.218 11.672 15.722 1.00 94.06 86 ASP A O 1
ATOM 671 N N . CYS A 1 87 ? -6.610 11.285 14.201 1.00 93.38 87 CYS A N 1
ATOM 672 C CA . CYS A 1 87 ? -6.408 9.894 14.608 1.00 93.38 87 CYS A CA 1
ATOM 673 C C . CYS A 1 87 ? -5.868 9.798 16.039 1.00 93.38 87 CYS A C 1
ATOM 675 O O . CYS A 1 87 ? -6.317 8.937 16.795 1.00 93.38 87 CYS A O 1
ATOM 677 N N . ALA A 1 88 ? -4.942 10.678 16.436 1.00 89.75 88 ALA A N 1
ATOM 678 C CA . ALA A 1 88 ? -4.380 10.664 17.782 1.00 89.75 88 ALA A CA 1
ATOM 679 C C . ALA A 1 88 ? -5.431 11.083 18.820 1.00 89.75 88 ALA A C 1
ATOM 681 O O . ALA A 1 88 ? -5.515 10.470 19.887 1.00 89.75 88 ALA A O 1
ATOM 682 N N . GLU A 1 89 ? -6.280 12.060 18.489 1.00 93.81 89 GLU A N 1
ATOM 683 C CA . GLU A 1 89 ? -7.405 12.441 19.344 1.00 93.81 89 GLU A CA 1
ATOM 684 C C . GLU A 1 89 ? -8.407 11.289 19.509 1.00 93.81 89 GLU A C 1
ATOM 686 O O . GLU A 1 89 ? -8.764 10.935 20.635 1.00 93.81 89 GLU A O 1
ATOM 691 N N . THR A 1 90 ? -8.801 10.647 18.406 1.00 95.12 90 THR A N 1
ATOM 692 C CA . THR A 1 90 ? -9.722 9.498 18.414 1.00 95.12 90 THR A CA 1
ATOM 693 C C . THR A 1 90 ? -9.182 8.364 19.281 1.00 95.12 90 THR A C 1
ATOM 695 O O . THR A 1 90 ? -9.867 7.870 20.178 1.00 95.12 90 THR A O 1
ATOM 698 N N . VAL A 1 91 ? -7.915 8.002 19.086 1.00 92.69 91 VAL A N 1
ATOM 699 C CA . VAL A 1 91 ? -7.214 6.971 19.864 1.00 92.69 91 VAL A CA 1
ATOM 700 C C . VAL A 1 91 ? -7.146 7.329 21.345 1.00 92.69 91 VAL A C 1
ATOM 702 O O . VAL A 1 91 ? -7.276 6.451 22.199 1.00 92.69 91 VAL A O 1
ATOM 705 N N . ALA A 1 92 ? -6.992 8.613 21.682 1.00 91.94 92 ALA A N 1
ATOM 706 C CA . ALA A 1 92 ? -6.989 9.057 23.069 1.00 91.94 92 ALA A CA 1
ATOM 707 C C . ALA A 1 92 ? -8.324 8.806 23.786 1.00 91.94 92 ALA A C 1
ATOM 709 O O . ALA A 1 92 ? -8.324 8.617 25.009 1.00 91.94 92 ALA A O 1
ATOM 710 N N . ARG A 1 93 ? -9.437 8.759 23.038 1.00 94.38 93 ARG A N 1
ATOM 711 C CA . ARG A 1 93 ? -10.787 8.482 23.554 1.00 94.38 93 ARG A CA 1
ATOM 712 C C . ARG A 1 93 ? -11.154 7.002 23.584 1.00 94.38 93 ARG A C 1
ATOM 714 O O . ARG A 1 93 ? -12.084 6.643 24.301 1.00 94.38 93 ARG A O 1
ATOM 721 N N . VAL A 1 94 ? -10.407 6.132 22.909 1.00 92.81 94 VAL A N 1
ATOM 722 C CA . VAL A 1 94 ? -10.569 4.679 23.039 1.00 92.81 94 VAL A CA 1
ATOM 723 C C . VAL A 1 94 ? -9.978 4.234 24.383 1.00 92.81 94 VAL A C 1
ATOM 725 O O . VAL A 1 94 ? -8.760 4.178 24.573 1.00 92.81 94 VAL A O 1
ATOM 728 N N . ARG A 1 95 ? -10.854 3.985 25.367 1.00 88.25 95 ARG A N 1
ATOM 729 C CA . ARG A 1 95 ? -10.454 3.756 26.771 1.00 88.25 95 ARG A CA 1
ATOM 730 C C . ARG A 1 95 ? -10.256 2.294 27.141 1.00 88.25 95 ARG A C 1
ATOM 732 O O . ARG A 1 95 ? -9.564 2.030 28.121 1.00 88.25 95 ARG A O 1
ATOM 739 N N . CYS A 1 96 ? -10.859 1.356 26.415 1.00 89.44 96 CYS A N 1
ATOM 740 C CA . CYS A 1 96 ? -10.768 -0.058 26.757 1.00 89.44 96 CYS A CA 1
ATOM 741 C C . CYS A 1 96 ? -10.303 -0.928 25.584 1.00 89.44 96 CYS A C 1
ATOM 743 O O . CYS A 1 96 ? -10.477 -0.594 24.414 1.00 89.44 96 CYS A O 1
ATOM 745 N N . ILE A 1 97 ? -9.719 -2.076 25.936 1.00 87.38 97 ILE A N 1
ATOM 746 C CA . ILE A 1 97 ? -9.208 -3.085 24.999 1.00 87.38 97 ILE A CA 1
ATOM 747 C C . ILE A 1 97 ? -10.327 -3.599 24.084 1.00 87.38 97 ILE A C 1
ATOM 749 O O . ILE A 1 97 ? -10.112 -3.795 22.893 1.00 87.38 97 ILE A O 1
ATOM 753 N N . SER A 1 98 ? -11.536 -3.784 24.624 1.00 87.62 98 SER A N 1
ATOM 754 C CA . SER A 1 98 ? -12.674 -4.268 23.838 1.00 87.62 98 SER A CA 1
ATOM 755 C C . SER A 1 98 ? -13.105 -3.269 22.765 1.00 87.62 98 SER A C 1
ATOM 757 O O . SER A 1 98 ? -13.386 -3.681 21.645 1.00 87.62 98 SER A O 1
ATOM 759 N N . ASP A 1 99 ? -13.146 -1.975 23.086 1.00 91.75 99 ASP A N 1
ATOM 760 C CA . ASP A 1 99 ? -13.514 -0.933 22.123 1.00 91.75 99 ASP A CA 1
ATOM 761 C C . ASP A 1 99 ? -12.459 -0.826 21.028 1.00 91.75 99 ASP A C 1
ATOM 763 O O . ASP A 1 99 ? -12.794 -0.815 19.848 1.00 91.75 99 ASP A O 1
ATOM 767 N N . ALA A 1 100 ? -11.182 -0.826 21.417 1.00 91.25 100 ALA A N 1
ATOM 768 C CA . ALA A 1 100 ? -10.067 -0.845 20.483 1.00 91.25 100 ALA A CA 1
ATOM 769 C C . ALA A 1 100 ? -10.180 -2.030 19.504 1.00 91.25 100 ALA A C 1
ATOM 771 O O . ALA A 1 100 ? -10.009 -1.848 18.299 1.00 91.25 100 ALA A O 1
ATOM 772 N N . GLN A 1 101 ? -10.527 -3.224 20.004 1.00 88.56 101 GLN A N 1
ATOM 773 C CA . GLN A 1 101 ? -10.685 -4.420 19.173 1.00 88.56 101 GLN A CA 1
ATOM 774 C C . GLN A 1 101 ? -11.855 -4.278 18.203 1.00 88.56 101 GLN A C 1
ATOM 776 O O . GLN A 1 101 ? -11.687 -4.539 17.018 1.00 88.56 101 GLN A O 1
ATOM 781 N N . ASN A 1 102 ? -13.007 -3.808 18.683 1.00 90.25 102 ASN A N 1
ATOM 782 C CA . ASN A 1 102 ? -14.190 -3.605 17.848 1.00 90.25 102 ASN A CA 1
ATOM 783 C C . ASN A 1 102 ? -13.923 -2.604 16.713 1.00 90.25 102 ASN A C 1
ATOM 785 O O . ASN A 1 102 ? -14.345 -2.825 15.579 1.00 90.25 102 ASN A O 1
ATOM 789 N N . VAL A 1 103 ? -13.206 -1.513 17.005 1.00 92.44 103 VAL A N 1
ATOM 790 C CA . VAL A 1 103 ? -12.837 -0.512 15.995 1.00 92.44 103 VAL A CA 1
ATOM 791 C C . VAL A 1 103 ? -11.883 -1.115 14.963 1.00 92.44 103 VAL A C 1
ATOM 793 O O . VAL A 1 103 ? -12.094 -0.929 13.768 1.00 92.44 103 VAL A O 1
ATOM 796 N N . ILE A 1 104 ? -10.869 -1.873 15.395 1.00 90.75 104 ILE A N 1
ATOM 797 C CA . ILE A 1 104 ? -9.939 -2.553 14.482 1.00 90.75 104 ILE A CA 1
ATOM 798 C C . ILE A 1 104 ? -10.659 -3.568 13.589 1.00 90.75 104 ILE A C 1
ATOM 800 O O . ILE A 1 104 ? -10.418 -3.577 12.385 1.00 90.75 104 ILE A O 1
ATOM 804 N N . ASP A 1 105 ? -11.536 -4.397 14.156 1.00 87.94 105 ASP A N 1
ATOM 805 C CA . ASP A 1 105 ? -12.258 -5.430 13.406 1.00 87.94 105 ASP A CA 1
ATOM 806 C C . ASP A 1 105 ? -13.142 -4.806 12.317 1.00 87.94 105 ASP A C 1
ATOM 808 O O . ASP A 1 105 ? -13.226 -5.320 11.201 1.00 87.94 105 ASP A O 1
ATOM 812 N N . ILE A 1 106 ? -13.759 -3.657 12.608 1.00 91.75 106 ILE A N 1
ATOM 813 C CA . ILE A 1 106 ? -14.506 -2.891 11.609 1.00 91.75 106 ILE A CA 1
ATOM 814 C C . ILE A 1 106 ? -13.593 -2.276 10.560 1.00 91.75 106 ILE A C 1
ATOM 816 O O . ILE A 1 106 ? -13.942 -2.303 9.383 1.00 91.75 106 ILE A O 1
ATOM 820 N N . ILE A 1 107 ? -12.447 -1.720 10.951 1.00 92.12 107 ILE A N 1
ATOM 821 C CA . ILE A 1 107 ? -11.510 -1.145 9.985 1.00 92.12 107 ILE A CA 1
ATOM 822 C C . ILE A 1 107 ? -11.038 -2.218 9.004 1.00 92.12 107 ILE A C 1
ATOM 824 O O . ILE A 1 107 ? -11.137 -1.978 7.808 1.00 92.12 107 ILE A O 1
ATOM 828 N N . ASP A 1 108 ? -10.618 -3.392 9.486 1.00 86.50 108 ASP A N 1
ATOM 829 C CA . ASP A 1 108 ? -10.205 -4.539 8.656 1.00 86.50 108 ASP A CA 1
ATOM 830 C C . ASP A 1 108 ? -11.300 -4.937 7.649 1.00 86.50 108 ASP A C 1
ATOM 832 O O . ASP A 1 108 ? -11.058 -5.151 6.456 1.00 86.50 108 ASP A O 1
ATOM 836 N N . LEU A 1 109 ? -12.548 -4.960 8.124 1.00 88.06 109 LEU A N 1
ATOM 837 C CA . LEU A 1 109 ? -13.706 -5.267 7.298 1.00 88.06 109 LEU A CA 1
ATOM 838 C C . LEU A 1 109 ? -13.989 -4.176 6.249 1.00 88.06 109 LEU A C 1
ATOM 840 O O . LEU A 1 109 ? -14.340 -4.500 5.115 1.00 88.06 109 LEU A O 1
ATOM 844 N N . LEU A 1 110 ? -13.844 -2.896 6.605 1.00 90.44 110 LEU A N 1
ATOM 845 C CA . LEU A 1 110 ? -14.135 -1.751 5.736 1.00 90.44 110 LEU A CA 1
ATOM 846 C C . LEU A 1 110 ? -13.031 -1.467 4.716 1.00 90.44 110 LEU A C 1
ATOM 848 O O . LEU A 1 110 ? -13.348 -1.135 3.576 1.00 90.44 110 LEU A O 1
ATOM 852 N N . THR A 1 111 ? -11.753 -1.610 5.078 1.00 85.06 111 THR A N 1
ATOM 853 C CA . THR A 1 111 ? -10.620 -1.361 4.163 1.00 85.06 111 THR A CA 1
ATOM 854 C C . THR A 1 111 ? -10.650 -2.280 2.950 1.00 85.06 111 THR A C 1
ATOM 856 O O . THR A 1 111 ? -10.182 -1.903 1.880 1.00 85.06 111 THR A O 1
ATOM 859 N N . ASN A 1 112 ? -11.261 -3.454 3.104 1.00 81.50 112 ASN A N 1
ATOM 860 C CA . ASN A 1 112 ? -11.414 -4.460 2.061 1.00 81.50 112 ASN A CA 1
ATOM 861 C C . ASN A 1 112 ? -12.815 -4.471 1.422 1.00 81.50 112 ASN A C 1
ATOM 863 O O . ASN A 1 112 ? -13.115 -5.341 0.603 1.00 81.50 112 ASN A O 1
ATOM 867 N N . ASN A 1 113 ? -13.687 -3.526 1.785 1.00 89.81 113 ASN A N 1
ATOM 868 C CA . ASN A 1 113 ? -15.049 -3.449 1.278 1.00 89.81 113 ASN A CA 1
ATOM 869 C C . ASN A 1 113 ? -15.160 -2.453 0.109 1.00 89.81 113 ASN A C 1
ATOM 871 O O . ASN A 1 113 ? -14.938 -1.253 0.273 1.00 89.81 113 ASN A O 1
ATOM 875 N N . GLU A 1 114 ? -15.576 -2.942 -1.062 1.00 88.88 114 GLU A N 1
ATOM 876 C CA . GLU A 1 114 ? -15.720 -2.133 -2.284 1.00 88.88 114 GLU A CA 1
ATOM 877 C C . GLU A 1 114 ? -16.728 -0.982 -2.133 1.00 88.88 114 GLU A C 1
ATOM 879 O O . GLU A 1 114 ? -16.524 0.105 -2.674 1.00 88.88 114 GLU A O 1
ATOM 884 N N . SER A 1 115 ? -17.799 -1.173 -1.356 1.00 91.31 115 SER A N 1
ATOM 885 C CA . SER A 1 115 ? -18.788 -0.111 -1.135 1.00 91.31 115 SER A CA 1
ATOM 886 C C . SER A 1 115 ? -18.221 1.033 -0.290 1.00 91.31 115 SER A C 1
ATOM 888 O O . SER A 1 115 ? -18.509 2.195 -0.570 1.00 91.31 115 SER A O 1
ATOM 890 N N . PHE A 1 116 ? -17.354 0.734 0.686 1.00 91.31 116 PHE A N 1
ATOM 891 C CA . PHE A 1 116 ? -16.681 1.752 1.492 1.00 91.31 116 PHE A CA 1
ATOM 892 C C . PHE A 1 116 ? -15.692 2.565 0.651 1.00 91.31 116 PHE A C 1
ATOM 894 O O . PHE A 1 116 ? -15.735 3.796 0.664 1.00 91.31 116 PHE A O 1
ATOM 901 N N . THR A 1 117 ? -14.837 1.900 -0.130 1.00 87.94 117 THR A N 1
ATOM 902 C CA . THR A 1 117 ? -13.852 2.587 -0.981 1.00 87.94 117 THR A CA 1
ATOM 903 C C . THR A 1 117 ? -14.515 3.401 -2.090 1.00 87.94 117 T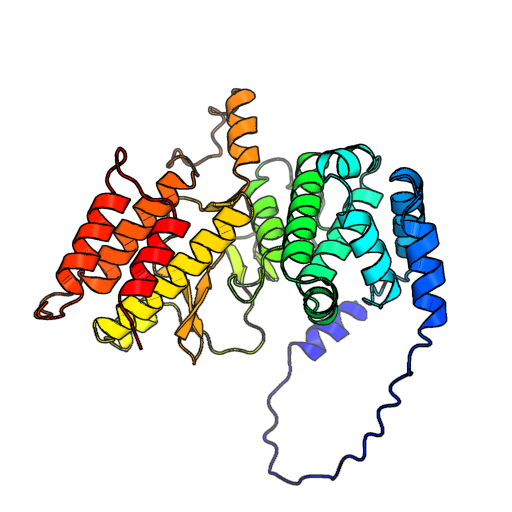HR A C 1
ATOM 905 O O . THR A 1 117 ? -14.085 4.524 -2.354 1.00 87.94 117 THR A O 1
ATOM 908 N N . THR A 1 118 ? -15.603 2.898 -2.681 1.00 91.00 118 THR A N 1
ATOM 909 C CA . THR A 1 118 ? -16.384 3.618 -3.700 1.00 91.00 118 THR A CA 1
ATOM 910 C C . THR A 1 118 ? -17.106 4.832 -3.113 1.00 91.00 118 THR A C 1
ATOM 912 O O . THR A 1 118 ? -17.120 5.896 -3.730 1.00 91.00 118 THR A O 1
ATOM 915 N N . ARG A 1 119 ? -17.692 4.706 -1.914 1.00 93.56 119 ARG A N 1
ATOM 916 C CA . ARG A 1 119 ? -18.487 5.775 -1.288 1.00 93.56 119 ARG A CA 1
ATOM 917 C C . ARG A 1 119 ? -17.629 6.861 -0.641 1.00 93.56 119 ARG A C 1
ATOM 919 O O . ARG A 1 119 ? -17.972 8.036 -0.736 1.00 93.56 119 ARG A O 1
ATOM 926 N N . CYS A 1 120 ? -16.539 6.481 0.019 1.00 92.75 120 CYS A N 1
ATOM 927 C CA . CYS A 1 120 ? -15.738 7.387 0.850 1.00 92.75 120 CYS A CA 1
ATOM 928 C C . CYS A 1 120 ? -14.400 7.777 0.207 1.00 92.75 120 CYS A C 1
ATOM 930 O O . CYS A 1 120 ? -13.741 8.717 0.656 1.00 92.75 120 CYS A O 1
ATOM 932 N N . GLY A 1 121 ? -14.002 7.077 -0.855 1.00 91.38 121 GLY A N 1
ATOM 933 C CA . GLY A 1 121 ? -12.757 7.306 -1.570 1.00 91.38 121 GLY A CA 1
ATOM 934 C C . GLY A 1 121 ? -11.523 6.683 -0.897 1.00 91.38 121 GLY A C 1
ATOM 935 O O . GLY A 1 121 ? -11.557 6.262 0.264 1.00 91.38 121 GLY A O 1
ATOM 936 N N . PRO A 1 122 ? -10.385 6.651 -1.614 1.00 87.06 122 PRO A N 1
ATOM 937 C CA . PRO A 1 122 ? -9.148 6.025 -1.139 1.00 87.06 122 PRO A CA 1
ATOM 938 C C . PRO A 1 122 ? -8.526 6.739 0.071 1.00 87.06 122 PRO A C 1
ATOM 940 O O . PRO A 1 122 ? -7.848 6.111 0.883 1.00 87.06 122 PRO A O 1
ATOM 943 N N . GLU A 1 123 ? -8.769 8.044 0.224 1.00 89.31 123 GLU A N 1
ATOM 944 C CA . GLU A 1 123 ? -8.281 8.817 1.371 1.00 89.31 123 GLU A CA 1
ATOM 945 C C . GLU A 1 123 ? -8.923 8.357 2.687 1.00 89.31 123 GLU A C 1
ATOM 947 O O . GLU A 1 123 ? -8.245 8.266 3.708 1.00 89.31 123 GLU A O 1
ATOM 952 N N . ALA A 1 124 ? -10.210 7.996 2.671 1.00 92.38 124 ALA A N 1
ATOM 953 C CA . ALA A 1 124 ? -10.884 7.470 3.854 1.00 92.38 124 ALA A CA 1
ATOM 954 C C . ALA A 1 124 ? -10.307 6.110 4.275 1.00 92.38 124 ALA A C 1
ATOM 956 O O . ALA A 1 124 ? -10.044 5.902 5.457 1.00 92.38 124 ALA A O 1
ATOM 957 N N . ALA A 1 125 ? -10.030 5.212 3.324 1.00 88.88 125 ALA A N 1
ATOM 958 C CA . ALA A 1 125 ? -9.370 3.936 3.612 1.00 88.88 125 ALA A CA 1
ATOM 959 C C . ALA A 1 125 ? -7.969 4.134 4.214 1.00 88.88 125 ALA A C 1
ATOM 961 O O . ALA A 1 125 ? -7.621 3.482 5.199 1.00 88.88 125 ALA A O 1
ATOM 962 N N . ARG A 1 126 ? -7.195 5.097 3.693 1.00 86.44 126 ARG A N 1
ATOM 963 C CA . ARG A 1 126 ? -5.892 5.476 4.259 1.00 86.44 126 ARG A CA 1
ATOM 964 C C . ARG A 1 126 ? -6.023 5.967 5.702 1.00 86.44 126 ARG A C 1
ATOM 966 O O . ARG A 1 126 ? -5.305 5.489 6.576 1.00 86.44 126 ARG A O 1
ATOM 973 N N . LYS A 1 127 ? -6.965 6.875 5.977 1.00 92.50 127 LYS A N 1
ATOM 974 C CA . LYS A 1 127 ? -7.227 7.358 7.342 1.00 92.50 127 LYS A CA 1
ATOM 975 C C . LYS A 1 127 ? -7.700 6.247 8.278 1.00 92.50 127 LYS A C 1
ATOM 977 O O . LYS A 1 127 ? -7.271 6.215 9.425 1.00 92.50 127 LYS A O 1
ATOM 982 N N . ALA A 1 128 ? -8.529 5.319 7.800 1.00 93.44 128 ALA A N 1
ATOM 983 C CA . ALA A 1 128 ? -8.958 4.156 8.575 1.00 93.44 128 ALA A CA 1
ATOM 984 C C . ALA A 1 128 ? -7.767 3.283 8.975 1.00 93.44 128 ALA A C 1
ATOM 986 O O . ALA A 1 128 ? -7.604 2.969 10.151 1.00 93.44 128 ALA A O 1
ATOM 987 N N . ALA A 1 129 ? -6.879 2.970 8.035 1.00 87.38 129 ALA A N 1
ATOM 988 C CA . ALA A 1 129 ? -5.660 2.230 8.332 1.00 87.38 129 ALA A CA 1
ATOM 989 C C . ALA A 1 129 ? -4.721 2.989 9.293 1.00 87.38 129 ALA A C 1
ATOM 991 O O . ALA A 1 129 ? -4.152 2.374 10.195 1.00 87.38 129 ALA A O 1
ATOM 992 N N . HIS A 1 130 ? -4.595 4.318 9.170 1.00 88.44 130 HIS A N 1
ATOM 993 C CA . HIS A 1 130 ? -3.857 5.134 10.145 1.00 88.44 130 HIS A CA 1
ATOM 994 C C . HIS A 1 130 ? -4.490 5.094 11.538 1.00 88.44 130 HIS A C 1
ATOM 996 O O . HIS A 1 130 ? -3.772 4.960 12.528 1.00 88.44 130 HIS A O 1
ATOM 1002 N N . LEU A 1 131 ? -5.820 5.157 11.627 1.00 93.81 131 LEU A N 1
ATOM 1003 C CA . LEU A 1 131 ? -6.536 5.021 12.890 1.00 93.81 131 LEU A CA 1
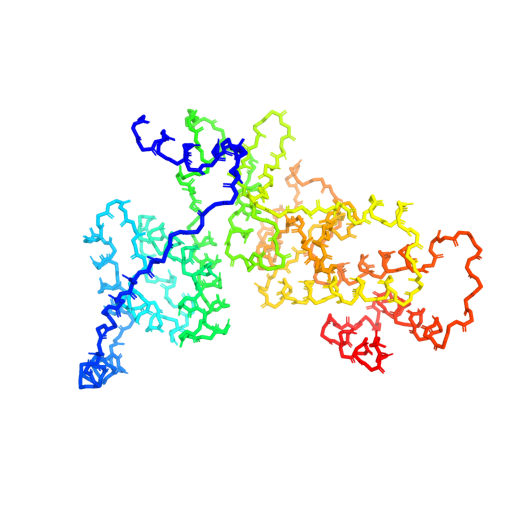ATOM 1004 C C . LEU A 1 131 ? -6.286 3.640 13.510 1.00 93.81 131 LEU A C 1
ATOM 1006 O O . LEU A 1 131 ? -5.941 3.559 14.685 1.00 93.81 131 LEU A O 1
ATOM 1010 N N . ALA A 1 132 ? -6.376 2.563 12.727 1.00 90.94 132 ALA A N 1
ATOM 1011 C CA . ALA A 1 132 ? -6.079 1.210 13.195 1.00 90.94 132 ALA A CA 1
ATOM 1012 C C . ALA A 1 132 ? -4.628 1.078 13.684 1.00 90.94 132 ALA A C 1
ATOM 1014 O O . ALA A 1 132 ? -4.399 0.542 14.768 1.00 90.94 132 ALA A O 1
ATOM 1015 N N . SER A 1 133 ? -3.663 1.622 12.934 1.00 84.00 133 SER A N 1
ATOM 1016 C CA . SER A 1 133 ? -2.250 1.698 13.334 1.00 84.00 133 SER A CA 1
ATOM 1017 C C . SER A 1 133 ? -2.082 2.386 14.687 1.00 84.00 133 SER A C 1
ATOM 1019 O O . SER A 1 133 ? -1.452 1.842 15.591 1.00 84.00 133 SER A O 1
ATOM 1021 N N . ALA A 1 134 ? -2.695 3.558 14.853 1.00 88.44 134 ALA A N 1
ATOM 1022 C CA . ALA A 1 134 ? -2.584 4.347 16.069 1.00 88.44 134 ALA A CA 1
ATOM 1023 C C . ALA A 1 134 ? -3.304 3.693 17.266 1.00 88.44 134 ALA A C 1
ATOM 1025 O O . ALA A 1 134 ? -2.835 3.797 18.399 1.00 88.44 134 ALA A O 1
ATOM 1026 N N . ILE A 1 135 ? -4.404 2.965 17.040 1.00 90.19 135 ILE A N 1
ATOM 1027 C CA . ILE A 1 135 ? -5.051 2.160 18.087 1.00 90.19 135 ILE A CA 1
ATOM 1028 C C . ILE A 1 135 ? -4.125 1.020 18.515 1.00 90.19 135 ILE A C 1
ATOM 1030 O O . ILE A 1 135 ? -3.882 0.863 19.712 1.00 90.19 135 ILE A O 1
ATOM 1034 N N . PHE A 1 136 ? -3.572 0.268 17.558 1.00 83.94 136 PHE A N 1
ATOM 1035 C CA . PHE A 1 136 ? -2.654 -0.843 17.822 1.00 83.94 136 PHE A CA 1
ATOM 1036 C C . PHE A 1 136 ? -1.389 -0.386 18.562 1.00 83.94 136 PHE A C 1
ATOM 1038 O O . PHE A 1 136 ? -0.915 -1.072 19.466 1.00 83.94 136 PHE A O 1
ATOM 1045 N N . ALA A 1 137 ? -0.890 0.811 18.237 1.00 80.12 137 ALA A N 1
ATOM 1046 C CA . ALA A 1 137 ? 0.235 1.452 18.911 1.00 80.12 137 ALA A CA 1
ATOM 1047 C C . ALA A 1 137 ? 0.037 1.596 20.421 1.00 80.12 137 ALA A C 1
ATOM 1049 O O . ALA A 1 137 ? 0.936 1.338 21.221 1.00 80.12 137 ALA A O 1
ATOM 1050 N N . ARG A 1 138 ? -1.155 2.063 20.801 1.00 84.06 138 ARG A N 1
ATOM 1051 C CA . ARG A 1 138 ? -1.514 2.382 22.183 1.00 84.06 138 ARG A CA 1
ATOM 1052 C C . ARG A 1 138 ? -1.992 1.152 22.941 1.00 84.06 138 ARG A C 1
ATOM 1054 O O . ARG A 1 138 ? -1.734 1.019 24.134 1.00 84.06 138 ARG A O 1
ATOM 1061 N N . VAL A 1 139 ? -2.735 0.291 22.259 1.00 84.44 139 VAL A N 1
ATOM 1062 C CA . VAL A 1 139 ? -3.318 -0.926 22.804 1.00 84.44 139 VAL A CA 1
ATOM 1063 C C . VAL A 1 139 ? -2.904 -2.058 21.870 1.00 84.44 139 VAL A C 1
ATOM 1065 O O . VAL A 1 139 ? -3.589 -2.294 20.877 1.00 84.44 139 VAL A O 1
ATOM 1068 N N . PRO A 1 140 ? -1.784 -2.752 22.147 1.00 66.19 140 PRO A N 1
ATOM 1069 C CA . PRO A 1 140 ? -1.376 -3.909 21.365 1.00 66.19 140 PRO A CA 1
ATOM 1070 C C . PRO A 1 140 ? -2.450 -4.985 21.508 1.00 66.19 140 PRO A C 1
ATOM 1072 O O . PRO A 1 140 ? -2.591 -5.624 22.552 1.00 66.19 140 PRO A O 1
ATOM 1075 N N . LEU A 1 141 ? -3.276 -5.120 20.478 1.00 67.38 141 LEU A N 1
ATOM 1076 C CA . LEU A 1 141 ? -4.413 -6.020 20.490 1.00 67.38 141 LEU A CA 1
ATOM 1077 C C . LEU A 1 141 ? -4.040 -7.359 19.881 1.00 67.38 141 LEU A C 1
ATOM 1079 O O . LEU A 1 141 ? -3.419 -7.445 18.823 1.00 67.38 141 LEU A O 1
ATOM 1083 N N . LEU A 1 142 ? -4.477 -8.425 20.541 1.00 60.22 142 LEU A N 1
ATOM 1084 C CA . LEU A 1 142 ? -4.419 -9.765 19.986 1.00 60.22 142 LEU A CA 1
ATOM 1085 C C . LEU A 1 142 ? -5.669 -9.968 19.146 1.00 60.22 142 LEU A C 1
ATOM 1087 O O . LEU A 1 142 ? -6.762 -10.129 19.692 1.00 60.22 142 LEU A O 1
ATOM 1091 N N . GLN A 1 143 ? -5.514 -10.009 17.823 1.00 58.69 143 GLN A N 1
ATOM 1092 C CA . GLN A 1 143 ? -6.608 -10.455 16.971 1.00 58.69 143 GLN A CA 1
ATOM 1093 C C . GLN A 1 143 ? -6.992 -11.885 17.369 1.00 58.69 143 GLN A C 1
ATOM 1095 O O . GLN A 1 143 ? -6.276 -12.847 17.082 1.00 58.69 143 GLN A O 1
ATOM 1100 N N . ARG A 1 144 ? -8.158 -12.024 18.011 1.00 58.28 144 ARG A N 1
ATOM 1101 C CA . ARG A 1 144 ? -8.714 -13.316 18.448 1.00 58.28 144 ARG A CA 1
ATOM 1102 C C . ARG A 1 144 ? -8.841 -14.317 17.296 1.00 58.28 144 ARG A C 1
ATOM 1104 O O . ARG A 1 144 ? -8.784 -15.518 17.529 1.00 58.28 144 ARG A O 1
ATOM 1111 N N . SER A 1 145 ? -9.002 -13.831 16.064 1.00 55.62 145 SER A N 1
ATOM 1112 C CA . SER A 1 145 ? -9.163 -14.652 14.861 1.00 55.62 145 SER A CA 1
ATOM 1113 C C . SER A 1 145 ? -7.863 -15.266 14.333 1.00 55.62 145 SER A C 1
ATOM 1115 O O . SER A 1 145 ? -7.926 -16.282 13.645 1.00 55.62 145 SER A O 1
ATOM 1117 N N . LEU A 1 146 ? -6.691 -14.700 14.651 1.00 54.78 146 LEU A N 1
ATOM 1118 C CA . LEU A 1 146 ? -5.403 -15.206 14.149 1.00 54.78 146 LEU A CA 1
ATOM 1119 C C . LEU A 1 146 ? -4.922 -16.456 14.885 1.00 54.78 146 LEU A C 1
ATOM 1121 O O . LEU A 1 146 ? -4.189 -17.267 14.321 1.00 54.78 146 LEU A O 1
ATOM 1125 N N . PHE A 1 147 ? -5.361 -16.635 16.127 1.00 53.97 147 PHE A N 1
ATOM 1126 C CA . PHE A 1 147 ? -5.020 -17.785 16.952 1.00 53.97 147 PHE A CA 1
ATOM 1127 C C . PHE A 1 147 ? -6.144 -18.816 16.898 1.00 53.97 147 PHE A C 1
ATOM 1129 O O . PHE A 1 147 ? -6.828 -19.087 17.885 1.00 53.97 147 PHE A O 1
ATOM 1136 N N . LEU A 1 148 ? -6.352 -19.406 15.722 1.00 48.50 148 LEU A N 1
ATOM 1137 C CA . LEU A 1 148 ? -7.220 -20.571 15.588 1.00 48.50 148 LEU A CA 1
ATOM 1138 C C . LEU A 1 148 ? -6.623 -21.737 16.406 1.00 48.50 148 LEU A C 1
ATOM 1140 O O . LEU A 1 148 ? -5.752 -22.461 15.932 1.00 48.50 148 LEU A O 1
ATOM 1144 N N . ASN A 1 149 ? -7.140 -21.927 17.627 1.00 46.78 149 ASN A N 1
ATOM 1145 C CA . ASN A 1 149 ? -6.970 -23.103 18.498 1.00 46.78 149 ASN A CA 1
ATOM 1146 C C . ASN A 1 149 ? -5.650 -23.246 19.291 1.00 46.78 149 ASN A C 1
ATOM 1148 O O . ASN A 1 149 ? -5.102 -24.351 19.321 1.00 46.78 149 ASN A O 1
ATOM 1152 N N . LYS A 1 150 ? -5.138 -22.212 19.982 1.00 55.19 150 LYS A N 1
ATOM 1153 C CA . LYS A 1 150 ? -3.941 -22.386 20.840 1.00 55.19 150 LYS A CA 1
ATOM 1154 C C . LYS A 1 150 ? -4.088 -21.958 22.310 1.00 55.19 150 LYS A C 1
ATOM 1156 O O . LYS A 1 150 ? -4.838 -21.027 22.582 1.00 55.19 150 LYS A O 1
ATOM 1161 N N . PRO A 1 151 ? -3.381 -22.651 23.234 1.00 50.50 151 PRO A N 1
ATOM 1162 C CA . PRO A 1 151 ? -3.333 -22.328 24.661 1.00 50.50 151 PRO A CA 1
ATOM 1163 C C . PRO A 1 151 ? -2.501 -21.065 24.941 1.00 50.50 151 PRO A C 1
ATOM 1165 O O . PRO A 1 151 ? -1.508 -20.811 24.260 1.00 50.50 151 PRO A O 1
ATOM 1168 N N . ASP A 1 152 ? -2.898 -20.320 25.975 1.00 57.75 152 ASP A N 1
ATOM 1169 C CA . ASP A 1 152 ? -2.530 -18.932 26.332 1.00 57.75 152 ASP A CA 1
ATOM 1170 C C . ASP A 1 152 ? -1.033 -18.625 26.629 1.00 57.75 152 ASP A C 1
ATOM 1172 O O . ASP A 1 152 ? -0.716 -17.598 27.222 1.00 57.75 152 ASP A O 1
ATOM 1176 N N . GLY A 1 153 ? -0.078 -19.480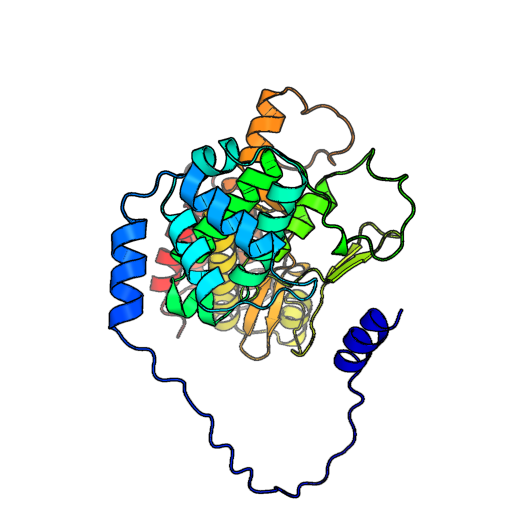 26.251 1.00 55.72 153 GLY A N 1
ATOM 1177 C CA . GLY A 1 153 ? 1.274 -19.482 26.835 1.00 55.72 153 GLY A CA 1
ATOM 1178 C C . GLY A 1 153 ? 2.426 -18.820 26.063 1.00 55.72 153 GLY A C 1
ATOM 1179 O O . GLY A 1 153 ? 3.543 -18.877 26.559 1.00 55.72 153 GLY A O 1
ATOM 1180 N N . TYR A 1 154 ? 2.232 -18.252 24.863 1.00 54.03 154 TYR A N 1
ATOM 1181 C CA . TYR A 1 154 ? 3.365 -17.954 23.949 1.00 54.03 154 TYR A CA 1
ATOM 1182 C C . TYR A 1 154 ? 3.589 -16.484 23.557 1.00 54.03 154 TYR A C 1
ATOM 1184 O O . TYR A 1 154 ? 4.381 -16.195 22.662 1.00 54.03 154 TYR A O 1
ATOM 1192 N N . LEU A 1 155 ? 2.933 -15.532 24.219 1.00 56.56 155 LEU A N 1
ATOM 1193 C CA . LEU A 1 155 ? 3.039 -14.114 23.844 1.00 56.56 155 LEU A CA 1
ATOM 1194 C C . LEU A 1 155 ? 4.229 -13.370 24.458 1.00 56.56 155 LEU A C 1
ATOM 1196 O O . LEU A 1 155 ? 4.422 -12.193 24.170 1.00 56.56 155 LEU A O 1
ATOM 1200 N N . GLU A 1 156 ? 5.053 -14.032 25.268 1.00 60.25 156 GLU A N 1
ATOM 1201 C CA . GLU A 1 156 ? 6.112 -13.356 26.026 1.00 60.25 156 GLU A CA 1
ATOM 1202 C C . GLU A 1 156 ? 7.374 -12.998 25.217 1.00 60.25 156 GLU A C 1
ATOM 1204 O O . GLU A 1 156 ? 8.282 -12.381 25.765 1.00 60.25 156 GLU A O 1
ATOM 1209 N N . GLY A 1 157 ? 7.455 -13.330 23.920 1.00 60.31 157 GLY A N 1
ATOM 1210 C CA . GLY A 1 157 ? 8.731 -13.247 23.193 1.00 60.31 157 GLY A CA 1
ATOM 1211 C C . GLY A 1 157 ? 8.785 -12.403 21.921 1.00 60.31 157 GLY A C 1
ATOM 1212 O O . GLY A 1 157 ? 9.825 -11.809 21.657 1.00 60.31 157 GLY A O 1
ATOM 1213 N N . ASN A 1 158 ? 7.734 -12.359 21.092 1.00 66.50 158 ASN A N 1
ATOM 1214 C CA . ASN A 1 158 ? 7.897 -11.842 19.729 1.00 66.50 158 ASN A CA 1
ATOM 1215 C C . ASN A 1 158 ? 6.623 -11.182 19.169 1.00 66.50 158 ASN A C 1
ATOM 1217 O O . ASN A 1 158 ? 5.724 -11.860 18.677 1.00 66.50 158 ASN A O 1
ATOM 1221 N N . LEU A 1 159 ? 6.542 -9.847 19.243 1.00 70.31 159 LEU A N 1
ATOM 1222 C CA . LEU A 1 159 ? 5.422 -9.062 18.699 1.00 70.31 159 LEU A CA 1
ATOM 1223 C C . LEU A 1 159 ? 5.529 -8.828 17.179 1.00 70.31 159 LEU A C 1
ATOM 1225 O O . LEU A 1 159 ? 4.529 -8.469 16.557 1.00 70.31 159 LEU A O 1
ATOM 1229 N N . PHE A 1 160 ? 6.693 -9.072 16.558 1.00 72.75 160 PHE A N 1
ATOM 1230 C CA . PHE A 1 160 ? 6.911 -8.783 15.130 1.00 72.75 160 PHE A CA 1
ATOM 1231 C C . PHE A 1 160 ? 5.954 -9.519 14.192 1.00 72.75 160 PHE A C 1
ATOM 1233 O O . PHE A 1 160 ? 5.409 -8.876 13.288 1.00 72.75 160 PHE A O 1
ATOM 1240 N N . PRO A 1 161 ? 5.686 -10.828 14.387 1.00 78.94 161 PRO A N 1
ATOM 1241 C CA . PRO A 1 161 ? 4.754 -11.524 13.519 1.00 78.94 161 PRO A CA 1
ATOM 1242 C C . PRO A 1 161 ? 3.345 -10.952 13.609 1.00 78.94 161 PRO A C 1
ATOM 1244 O O . PRO A 1 161 ? 2.662 -10.851 12.594 1.00 78.94 161 PRO A O 1
ATOM 1247 N N . LEU A 1 162 ? 2.929 -10.523 14.801 1.00 79.69 162 LEU A N 1
ATOM 1248 C CA . LEU A 1 162 ? 1.597 -9.969 15.020 1.00 79.69 162 LEU A CA 1
ATOM 1249 C C . LEU A 1 162 ? 1.433 -8.611 14.357 1.00 79.69 162 LEU A C 1
ATOM 1251 O O . LEU A 1 162 ? 0.425 -8.396 13.690 1.00 79.69 162 LEU A O 1
ATOM 1255 N N . GLU A 1 163 ? 2.428 -7.734 14.479 1.00 82.25 163 GLU A N 1
ATOM 1256 C CA . GLU A 1 163 ? 2.396 -6.434 13.814 1.00 82.25 163 GLU A CA 1
ATOM 1257 C C . GLU A 1 163 ? 2.400 -6.593 12.290 1.00 82.25 163 GLU A C 1
ATOM 1259 O O . GLU A 1 163 ? 1.575 -5.993 11.609 1.00 82.25 163 GLU A O 1
ATOM 1264 N N . THR A 1 164 ? 3.242 -7.480 11.748 1.00 85.19 164 THR A N 1
ATOM 1265 C CA . THR A 1 164 ? 3.275 -7.751 10.302 1.00 85.19 164 THR A CA 1
ATOM 1266 C C . THR A 1 164 ? 1.927 -8.265 9.795 1.00 85.19 164 THR A C 1
ATOM 1268 O O . THR A 1 164 ? 1.434 -7.796 8.768 1.00 85.19 164 THR A O 1
ATOM 1271 N N . VAL A 1 165 ? 1.306 -9.211 10.510 1.00 86.44 165 VAL A N 1
ATOM 1272 C CA . VAL A 1 165 ? -0.005 -9.749 10.118 1.00 86.44 165 VAL A CA 1
ATOM 1273 C C . VAL A 1 165 ? -1.082 -8.680 10.221 1.00 86.44 165 VAL A C 1
ATOM 1275 O O . VAL A 1 165 ? -1.881 -8.532 9.299 1.00 86.44 165 VAL A O 1
ATOM 1278 N N . PHE A 1 166 ? -1.094 -7.918 11.310 1.00 86.25 166 PHE A N 1
ATOM 1279 C CA . PHE A 1 166 ? -2.039 -6.828 11.498 1.00 86.25 166 PHE A CA 1
ATOM 1280 C C . PHE A 1 166 ? -1.937 -5.801 10.367 1.00 86.25 166 PHE A C 1
ATOM 1282 O O . PHE A 1 166 ? -2.940 -5.502 9.721 1.00 86.25 166 PHE A O 1
ATOM 1289 N N . ILE A 1 167 ? -0.723 -5.335 10.066 1.00 88.38 167 ILE A N 1
ATOM 1290 C CA . ILE A 1 167 ? -0.480 -4.403 8.968 1.00 88.38 167 ILE A CA 1
ATOM 1291 C C . ILE A 1 167 ? -0.949 -5.010 7.643 1.00 88.38 167 ILE A C 1
ATOM 1293 O O . ILE A 1 167 ? -1.665 -4.358 6.893 1.00 88.38 167 ILE A O 1
ATOM 1297 N N . SER A 1 168 ? -0.605 -6.268 7.360 1.00 88.88 168 SER A N 1
ATOM 1298 C CA . SER A 1 168 ? -0.968 -6.903 6.087 1.00 88.88 168 SER A CA 1
ATOM 1299 C C . SER A 1 168 ? -2.474 -6.937 5.809 1.00 88.88 168 SER A C 1
ATOM 1301 O O . SER A 1 168 ? -2.856 -6.952 4.646 1.00 88.88 168 SER A O 1
ATOM 1303 N N . LYS A 1 169 ? -3.309 -6.927 6.856 1.00 86.25 169 LYS A N 1
ATOM 1304 C CA . LYS A 1 169 ? -4.775 -6.963 6.760 1.00 86.25 169 LYS A CA 1
ATOM 1305 C C . LYS A 1 169 ? -5.410 -5.608 6.461 1.00 86.25 169 LYS A C 1
ATOM 1307 O O . LYS A 1 169 ? -6.406 -5.524 5.750 1.00 86.25 169 LYS A O 1
ATOM 1312 N N . ILE A 1 170 ? -4.824 -4.546 7.010 1.00 86.06 170 ILE A N 1
ATOM 1313 C CA . ILE A 1 170 ? -5.303 -3.173 6.804 1.00 86.06 170 ILE A CA 1
ATOM 1314 C C . ILE A 1 170 ? -4.749 -2.547 5.515 1.00 86.06 170 ILE A C 1
ATOM 1316 O O . ILE A 1 170 ? -5.173 -1.458 5.129 1.00 86.06 170 ILE A O 1
ATOM 1320 N N . LEU A 1 171 ? -3.773 -3.198 4.872 1.00 89.50 171 LEU A N 1
ATOM 1321 C CA . LEU A 1 171 ? -3.260 -2.795 3.567 1.00 89.50 171 LEU A CA 1
ATOM 1322 C C . LEU A 1 171 ? -4.184 -3.272 2.442 1.00 89.50 171 LEU A C 1
ATOM 1324 O O . LEU A 1 171 ? -4.808 -4.322 2.518 1.00 89.50 171 LEU A O 1
ATOM 1328 N N . ASP A 1 172 ? -4.221 -2.503 1.359 1.00 88.75 172 ASP A N 1
ATOM 1329 C CA . ASP A 1 172 ? -5.011 -2.804 0.170 1.00 88.75 172 ASP A CA 1
ATOM 1330 C C . ASP A 1 172 ? -4.507 -4.096 -0.500 1.00 88.75 172 ASP A C 1
ATOM 1332 O O . ASP A 1 172 ? -3.370 -4.192 -0.986 1.00 88.75 172 ASP A O 1
ATOM 1336 N N . HIS A 1 173 ? -5.389 -5.096 -0.551 1.00 90.31 173 HIS A N 1
ATOM 1337 C CA . HIS A 1 173 ? -5.131 -6.417 -1.122 1.00 90.31 173 HIS A CA 1
ATOM 1338 C C . HIS A 1 173 ? -4.935 -6.423 -2.653 1.00 90.31 173 HIS A C 1
ATOM 1340 O O . HIS A 1 173 ? -4.612 -7.464 -3.244 1.00 90.31 173 HIS A O 1
ATOM 1346 N N . ASN A 1 174 ? -5.093 -5.277 -3.322 1.00 90.38 174 ASN A N 1
ATOM 1347 C CA . ASN A 1 174 ? -4.624 -5.092 -4.694 1.00 90.38 174 ASN A CA 1
ATOM 1348 C C . ASN A 1 174 ? -3.095 -5.061 -4.781 1.00 90.38 174 ASN A C 1
ATOM 1350 O O . ASN A 1 174 ? -2.550 -5.499 -5.790 1.00 90.38 174 ASN A O 1
ATOM 1354 N N . TYR A 1 175 ? -2.412 -4.601 -3.729 1.00 93.69 175 TYR A N 1
ATOM 1355 C CA . TYR A 1 175 ? -0.952 -4.473 -3.682 1.00 93.69 175 TYR A CA 1
ATOM 1356 C C . TYR A 1 175 ? -0.289 -5.514 -2.780 1.00 93.69 175 TYR A C 1
ATOM 1358 O O . TYR A 1 175 ? 0.877 -5.850 -2.985 1.00 93.69 175 TYR A O 1
ATOM 1366 N N . VAL A 1 176 ? -1.005 -6.024 -1.778 1.00 93.75 176 VAL A N 1
ATOM 1367 C CA . VAL A 1 176 ? -0.469 -6.931 -0.755 1.00 93.75 176 VAL A CA 1
ATOM 1368 C C . VAL A 1 176 ? -1.158 -8.289 -0.815 1.00 93.75 176 VAL A C 1
ATOM 1370 O O . VAL A 1 176 ? -2.365 -8.382 -1.022 1.00 93.75 176 VAL A O 1
ATOM 1373 N N . LEU A 1 177 ? -0.390 -9.364 -0.632 1.00 92.31 177 LEU A N 1
ATOM 1374 C CA . LEU A 1 177 ? -0.964 -10.694 -0.451 1.00 92.31 177 LEU A CA 1
ATOM 1375 C C . LEU A 1 177 ? -1.581 -10.830 0.946 1.00 92.31 177 LEU A C 1
ATOM 1377 O O . LEU A 1 177 ? -0.865 -10.620 1.930 1.00 92.31 177 LEU A O 1
ATOM 1381 N N . PRO A 1 178 ? -2.857 -11.241 1.054 1.00 87.00 178 PRO A N 1
ATOM 1382 C CA . PRO A 1 178 ? -3.506 -11.387 2.345 1.00 87.00 178 PRO A CA 1
ATOM 1383 C C . PRO A 1 178 ? -2.854 -12.520 3.143 1.00 87.00 178 PRO A C 1
ATOM 1385 O O . PRO A 1 178 ? -2.656 -13.640 2.652 1.00 87.00 178 PRO A O 1
ATOM 1388 N N . VAL A 1 179 ? -2.535 -12.233 4.403 1.00 87.81 179 VAL A N 1
ATOM 1389 C CA . VAL A 1 179 ? -2.068 -13.243 5.355 1.00 87.81 179 VAL A CA 1
ATOM 1390 C C . VAL A 1 179 ? -3.284 -13.984 5.907 1.00 87.81 179 VAL A C 1
ATOM 1392 O O . VAL A 1 179 ? -4.135 -13.396 6.570 1.00 87.81 179 VAL A O 1
ATOM 1395 N N . LEU A 1 180 ? -3.367 -15.291 5.650 1.00 83.62 180 LEU A N 1
ATOM 1396 C CA . LEU A 1 180 ? -4.448 -16.143 6.163 1.00 83.62 180 LEU A CA 1
ATOM 1397 C C . LEU A 1 180 ? -4.198 -16.624 7.587 1.00 83.62 180 LEU A C 1
ATOM 1399 O O . LEU A 1 180 ? -5.140 -16.971 8.294 1.00 83.62 180 LEU A O 1
ATOM 1403 N N . GLY A 1 181 ? -2.937 -16.691 8.004 1.00 79.94 181 GLY A N 1
ATOM 1404 C CA . GLY A 1 181 ? -2.586 -17.157 9.335 1.00 79.94 181 GLY A CA 1
ATOM 1405 C C . GLY A 1 181 ? -1.087 -17.281 9.546 1.00 79.94 181 GLY A C 1
ATOM 1406 O O . GLY A 1 181 ? -0.285 -17.082 8.634 1.00 79.94 181 GLY A O 1
ATOM 1407 N N . ILE A 1 182 ? -0.720 -17.624 10.775 1.00 78.19 182 ILE A N 1
ATOM 1408 C CA . ILE A 1 182 ? 0.662 -17.852 11.195 1.00 78.19 182 ILE A CA 1
ATOM 1409 C C . ILE A 1 182 ? 0.817 -19.351 11.465 1.00 78.19 182 ILE A C 1
ATOM 1411 O O . ILE A 1 182 ? 0.103 -19.907 12.302 1.00 78.19 182 ILE A O 1
ATOM 1415 N N . TYR A 1 183 ? 1.738 -20.016 10.766 1.00 77.00 183 TYR A N 1
ATOM 1416 C CA . TYR A 1 183 ? 2.093 -21.405 11.043 1.00 77.00 183 TYR A CA 1
ATOM 1417 C C . TYR A 1 183 ? 3.208 -21.448 12.086 1.00 77.00 183 TYR A C 1
ATOM 1419 O O . TYR A 1 183 ? 4.309 -20.943 11.880 1.00 77.00 183 TYR A O 1
ATOM 1427 N N . HIS A 1 184 ? 2.905 -22.070 13.221 1.00 65.75 184 HIS A N 1
ATOM 1428 C CA . HIS A 1 184 ? 3.741 -22.015 14.419 1.00 65.75 184 HIS A CA 1
ATOM 1429 C C . HIS A 1 184 ? 5.086 -22.741 14.295 1.00 65.75 184 HIS A C 1
ATOM 1431 O O . HIS A 1 184 ? 6.016 -22.416 15.022 1.00 65.75 184 HIS A O 1
ATOM 1437 N N . ASP A 1 185 ? 5.207 -23.723 13.405 1.00 69.44 185 ASP A N 1
ATOM 1438 C CA . ASP A 1 185 ? 6.386 -24.595 13.413 1.00 69.44 185 ASP A CA 1
ATOM 1439 C C . ASP A 1 185 ? 7.593 -23.996 12.673 1.00 69.44 185 ASP A C 1
ATOM 1441 O O . ASP A 1 185 ? 8.672 -24.583 12.715 1.00 69.44 185 ASP A O 1
ATOM 1445 N N . GLN A 1 186 ? 7.442 -22.852 11.985 1.00 62.44 186 GLN A N 1
ATOM 1446 C CA . GLN A 1 186 ? 8.505 -22.293 11.131 1.00 62.44 186 GLN A CA 1
ATOM 1447 C C . GLN A 1 186 ? 8.594 -20.756 11.108 1.00 62.44 186 GLN A C 1
ATOM 1449 O O . GLN A 1 186 ? 9.277 -20.226 10.234 1.00 62.44 186 GLN A O 1
ATOM 1454 N N . ASP A 1 187 ? 7.886 -20.029 11.984 1.00 66.19 187 ASP A N 1
ATOM 1455 C CA . ASP A 1 187 ? 7.704 -18.565 11.855 1.00 66.19 187 ASP A CA 1
ATOM 1456 C C . ASP A 1 187 ? 7.243 -18.157 10.438 1.00 66.19 187 ASP A C 1
ATOM 1458 O O . ASP A 1 187 ? 7.550 -17.083 9.918 1.00 66.19 187 ASP A O 1
ATOM 1462 N N . GLN A 1 188 ? 6.508 -19.056 9.774 1.00 75.06 188 GLN A N 1
ATOM 1463 C CA . GLN A 1 188 ? 6.045 -18.861 8.410 1.00 75.06 188 GLN A CA 1
ATOM 1464 C C . GLN A 1 188 ? 4.604 -18.382 8.415 1.00 75.06 188 GLN A C 1
ATOM 1466 O O . GLN A 1 188 ? 3.704 -19.018 8.964 1.00 75.06 188 GLN A O 1
ATOM 1471 N N . PHE A 1 189 ? 4.368 -17.269 7.738 1.00 79.19 189 PHE A N 1
ATOM 1472 C CA . PHE A 1 189 ? 3.020 -16.818 7.438 1.00 79.19 189 PHE A CA 1
ATOM 1473 C C . PHE A 1 189 ? 2.442 -17.649 6.293 1.00 79.19 189 PHE A C 1
ATOM 1475 O O . PHE A 1 189 ? 3.075 -17.833 5.248 1.00 79.19 189 PHE A O 1
ATOM 1482 N N . GLY A 1 190 ? 1.221 -18.132 6.493 1.00 78.88 190 GLY A N 1
ATOM 1483 C CA . GLY A 1 190 ? 0.395 -18.661 5.425 1.00 78.88 190 GLY A CA 1
ATOM 1484 C C . GLY A 1 190 ? -0.186 -17.515 4.623 1.00 78.88 190 GLY A C 1
ATOM 1485 O O . GLY A 1 190 ? -1.061 -16.805 5.113 1.00 78.88 190 GLY A O 1
ATOM 1486 N N . TYR A 1 191 ? 0.290 -17.338 3.396 1.00 81.44 191 TYR A N 1
ATOM 1487 C CA . TYR A 1 191 ? -0.298 -16.384 2.461 1.00 81.44 191 TYR A CA 1
ATOM 1488 C C . TYR A 1 191 ? -1.372 -17.082 1.646 1.00 81.44 191 TYR A C 1
ATOM 1490 O O . TYR A 1 191 ? -1.177 -18.189 1.143 1.00 81.44 191 TYR A O 1
ATOM 1498 N N . GLY A 1 192 ? -2.523 -16.433 1.558 1.00 71.75 192 GLY A N 1
ATOM 1499 C CA . GLY A 1 192 ? -3.686 -16.965 0.877 1.00 71.75 192 GLY A CA 1
ATOM 1500 C C . GLY A 1 192 ? -3.826 -16.421 -0.507 1.00 71.75 192 GLY A C 1
ATOM 1501 O O . GLY A 1 192 ? -3.744 -15.216 -0.719 1.00 71.75 192 GLY A O 1
ATOM 1502 N N . ILE A 1 193 ? -4.136 -17.312 -1.433 1.00 70.38 193 ILE A N 1
ATOM 1503 C CA . ILE A 1 193 ? -4.558 -16.930 -2.766 1.00 70.38 193 ILE A CA 1
ATOM 1504 C C . ILE A 1 193 ? -5.816 -17.733 -3.022 1.00 70.38 193 ILE A C 1
ATOM 1506 O O . ILE A 1 193 ? -5.749 -18.917 -3.337 1.00 70.38 193 ILE A O 1
ATOM 1510 N N . VAL A 1 194 ? -6.971 -17.130 -2.751 1.00 63.06 194 VAL A N 1
ATOM 1511 C CA . VAL A 1 194 ? -8.203 -17.922 -2.697 1.00 63.06 194 VAL A CA 1
ATOM 1512 C C . VAL A 1 194 ? -8.681 -18.294 -4.107 1.00 63.06 194 VAL A C 1
ATOM 1514 O O . VAL A 1 194 ? -9.273 -19.353 -4.264 1.00 63.06 194 VAL A O 1
ATOM 1517 N N . PHE A 1 195 ? -8.359 -17.515 -5.153 1.00 65.00 195 PHE A N 1
ATOM 1518 C CA . PHE A 1 195 ? -8.919 -17.772 -6.492 1.00 65.00 195 PHE A CA 1
ATOM 1519 C C . PHE A 1 195 ? -8.026 -17.450 -7.702 1.00 65.00 195 PHE A C 1
ATOM 1521 O O . PHE A 1 195 ? -8.372 -17.842 -8.815 1.00 65.00 195 PHE A O 1
ATOM 1528 N N . GLU A 1 196 ? -6.882 -16.782 -7.536 1.00 77.12 196 GLU A N 1
ATOM 1529 C CA . GLU A 1 196 ? -6.084 -16.310 -8.675 1.00 77.12 196 GLU A CA 1
ATOM 1530 C C . GLU A 1 196 ? -4.785 -17.103 -8.851 1.00 77.12 196 GLU A C 1
ATOM 1532 O O . GLU A 1 196 ? -4.070 -17.391 -7.893 1.00 77.12 196 GLU A O 1
ATOM 1537 N N . ARG A 1 197 ? -4.445 -17.474 -10.089 1.00 85.12 197 ARG A N 1
ATOM 1538 C CA . ARG A 1 197 ? -3.150 -18.097 -10.377 1.00 85.12 197 ARG A CA 1
ATOM 1539 C C . ARG A 1 197 ? -2.079 -17.011 -10.372 1.00 85.12 197 ARG A C 1
ATOM 1541 O O . ARG A 1 197 ? -1.830 -16.400 -11.407 1.00 85.12 197 ARG A O 1
ATOM 1548 N N . ILE A 1 198 ? -1.453 -16.797 -9.222 1.00 90.88 198 ILE A N 1
ATOM 1549 C CA . ILE A 1 198 ? -0.281 -15.928 -9.121 1.00 90.88 198 ILE A CA 1
ATOM 1550 C C . ILE A 1 198 ? 1.009 -16.746 -9.199 1.00 90.88 198 ILE A C 1
ATOM 1552 O O . ILE A 1 198 ? 1.083 -17.874 -8.710 1.00 90.88 198 ILE A O 1
ATOM 1556 N N . GLU A 1 199 ? 2.026 -16.182 -9.837 1.00 94.81 199 GLU A N 1
ATOM 1557 C CA . GLU A 1 199 ? 3.358 -16.771 -9.976 1.00 94.81 199 GLU A CA 1
ATOM 1558 C C . GLU A 1 199 ? 4.375 -15.922 -9.214 1.00 94.81 199 GLU A C 1
ATOM 1560 O O . GLU A 1 199 ? 4.288 -14.696 -9.204 1.00 94.81 199 GLU A O 1
ATOM 1565 N N . ASN A 1 200 ? 5.363 -16.555 -8.584 1.00 95.75 200 ASN A N 1
ATOM 1566 C CA . ASN A 1 200 ? 6.461 -15.824 -7.966 1.00 95.75 200 ASN A CA 1
ATOM 1567 C C . ASN A 1 200 ? 7.281 -15.075 -9.035 1.00 95.75 200 ASN A C 1
ATOM 1569 O O . ASN A 1 200 ? 7.651 -15.656 -10.056 1.00 95.75 200 ASN A O 1
ATOM 1573 N N . ALA A 1 201 ? 7.619 -13.804 -8.804 1.00 96.44 201 ALA A N 1
ATOM 1574 C CA . ALA A 1 201 ? 8.309 -12.978 -9.795 1.00 96.44 201 ALA A CA 1
ATOM 1575 C C . ALA A 1 201 ? 9.694 -13.536 -10.182 1.00 96.44 201 ALA A C 1
ATOM 1577 O O . ALA A 1 201 ? 10.130 -13.361 -11.321 1.00 96.44 201 ALA A O 1
ATOM 1578 N N . ALA A 1 202 ? 10.374 -14.257 -9.281 1.00 96.31 202 ALA A N 1
ATOM 1579 C CA . ALA A 1 202 ? 11.660 -14.887 -9.585 1.00 96.31 202 ALA A CA 1
ATOM 1580 C C . ALA A 1 202 ? 11.499 -16.091 -10.514 1.00 96.31 202 ALA A C 1
ATOM 1582 O O . ALA A 1 202 ? 12.274 -16.267 -11.460 1.00 96.31 202 ALA A O 1
ATOM 1583 N N . GLU A 1 203 ? 10.466 -16.898 -10.280 1.00 96.25 203 GLU A N 1
ATOM 1584 C CA . GLU A 1 203 ? 10.112 -18.014 -11.155 1.00 96.25 203 GLU A CA 1
ATOM 1585 C C . GLU A 1 203 ? 9.661 -17.516 -12.527 1.00 96.25 203 GLU A C 1
ATOM 1587 O O . GLU A 1 203 ? 10.167 -18.004 -13.542 1.00 96.25 203 GLU A O 1
ATOM 1592 N N . TRP A 1 204 ? 8.806 -16.490 -12.552 1.00 96.69 204 TRP A N 1
ATOM 1593 C CA . TRP A 1 204 ? 8.366 -15.818 -13.768 1.00 96.69 204 TRP A CA 1
ATOM 1594 C C . TRP A 1 204 ? 9.549 -15.300 -14.587 1.00 96.69 204 TRP A C 1
ATOM 1596 O O . TRP A 1 204 ? 9.647 -15.615 -15.775 1.00 96.69 204 TRP A O 1
ATOM 1606 N N . LEU A 1 205 ? 10.477 -14.555 -13.973 1.00 95.50 205 LEU A N 1
ATOM 1607 C CA . LEU A 1 205 ? 11.640 -13.986 -14.660 1.00 95.50 205 LEU A CA 1
ATOM 1608 C C . LEU A 1 205 ? 12.507 -15.091 -15.284 1.00 95.50 205 LEU A C 1
ATOM 1610 O O . LEU A 1 205 ? 12.891 -15.000 -16.453 1.00 95.50 205 LEU A O 1
ATOM 1614 N N . ARG A 1 206 ? 12.763 -16.169 -14.529 1.00 94.81 206 ARG A N 1
ATOM 1615 C CA . ARG A 1 206 ? 13.548 -17.328 -14.984 1.00 94.81 206 ARG A CA 1
ATOM 1616 C C . ARG A 1 206 ? 12.873 -18.073 -16.137 1.00 94.81 206 ARG A C 1
ATOM 1618 O O . ARG A 1 206 ? 13.549 -18.468 -17.087 1.00 94.81 206 ARG A O 1
ATOM 1625 N N . ARG A 1 207 ? 11.561 -18.302 -16.034 1.00 95.81 207 ARG A N 1
ATOM 1626 C CA . ARG A 1 207 ? 10.778 -19.110 -16.980 1.00 95.81 207 ARG A CA 1
ATOM 1627 C C . ARG A 1 207 ? 10.464 -18.355 -18.266 1.00 95.81 207 ARG A C 1
ATOM 1629 O O . ARG A 1 207 ? 10.599 -18.924 -19.344 1.00 95.81 207 ARG A O 1
ATOM 1636 N N . SER A 1 208 ? 10.013 -17.107 -18.152 1.00 94.06 208 SER A N 1
ATOM 1637 C CA . SER A 1 208 ? 9.480 -16.338 -19.282 1.00 94.06 208 SER A CA 1
ATOM 1638 C C . SER A 1 208 ? 10.539 -15.559 -20.056 1.00 94.06 208 SER A C 1
ATOM 1640 O O . SER A 1 208 ? 10.288 -15.219 -21.209 1.00 94.06 208 SER A O 1
ATOM 1642 N N . ARG A 1 209 ? 11.717 -15.301 -19.458 1.00 93.94 209 ARG A N 1
ATOM 1643 C CA . ARG A 1 209 ? 12.796 -14.485 -20.051 1.00 93.94 209 ARG A CA 1
ATOM 1644 C C . ARG A 1 209 ? 12.243 -13.211 -20.714 1.00 93.94 209 ARG A C 1
ATOM 1646 O O . ARG A 1 209 ? 12.447 -12.989 -21.908 1.00 93.94 209 ARG A O 1
ATOM 1653 N N . PRO A 1 210 ? 11.506 -12.390 -19.951 1.00 94.12 210 PRO A N 1
ATOM 1654 C CA . PRO A 1 210 ? 10.778 -11.248 -20.486 1.00 94.12 210 PRO A CA 1
ATOM 1655 C C . PRO A 1 210 ? 11.756 -10.235 -21.085 1.00 94.12 210 PRO A C 1
ATOM 1657 O O . PRO A 1 210 ? 12.884 -10.119 -20.607 1.00 94.12 210 PRO A O 1
ATOM 1660 N N . ASN A 1 211 ? 11.337 -9.489 -22.108 1.00 92.88 211 ASN A N 1
ATOM 1661 C CA . ASN A 1 211 ? 12.168 -8.428 -22.683 1.00 92.88 211 ASN A CA 1
ATOM 1662 C C . ASN A 1 211 ? 12.351 -7.252 -21.703 1.00 92.88 211 ASN A C 1
ATOM 1664 O O . ASN A 1 211 ? 11.613 -7.123 -20.722 1.00 92.88 211 ASN A O 1
ATOM 1668 N N . PHE A 1 212 ? 13.309 -6.370 -21.998 1.00 93.25 212 PHE A N 1
ATOM 1669 C CA . PHE A 1 212 ? 13.637 -5.219 -21.154 1.00 93.25 212 PHE A CA 1
ATOM 1670 C C . PHE A 1 212 ? 12.410 -4.360 -20.801 1.00 93.25 212 PHE A C 1
ATOM 1672 O O . PHE A 1 212 ? 12.183 -4.084 -19.631 1.00 93.25 212 PHE A O 1
ATOM 1679 N N . ILE A 1 213 ? 11.560 -4.009 -21.774 1.00 94.06 213 ILE A N 1
ATOM 1680 C CA . ILE A 1 213 ? 10.355 -3.190 -21.531 1.00 94.06 213 ILE A CA 1
ATOM 1681 C C . ILE A 1 213 ? 9.390 -3.874 -20.557 1.00 94.06 213 ILE A C 1
ATOM 1683 O O . ILE A 1 213 ? 8.863 -3.237 -19.649 1.00 94.06 213 ILE A O 1
ATOM 1687 N N . THR A 1 214 ? 9.195 -5.182 -20.692 1.00 95.31 214 THR A N 1
ATOM 1688 C CA . THR A 1 214 ? 8.322 -5.949 -19.792 1.00 95.31 214 THR A CA 1
ATOM 1689 C C . THR A 1 214 ? 8.883 -5.972 -18.369 1.00 95.31 214 THR A C 1
ATOM 1691 O O . THR A 1 214 ? 8.135 -5.810 -17.408 1.00 95.31 214 THR A O 1
ATOM 1694 N N . ARG A 1 215 ? 10.208 -6.099 -18.215 1.00 96.06 215 ARG A N 1
ATOM 1695 C CA . ARG A 1 215 ? 10.873 -5.998 -16.905 1.00 96.06 215 ARG A CA 1
ATOM 1696 C C . ARG A 1 215 ? 10.709 -4.610 -16.290 1.00 96.06 215 ARG A C 1
ATOM 1698 O O . ARG A 1 215 ? 10.393 -4.511 -15.111 1.00 96.06 215 ARG A O 1
ATOM 1705 N N . MET A 1 216 ? 10.843 -3.556 -17.096 1.00 95.94 216 MET A N 1
ATOM 1706 C CA . MET A 1 216 ? 10.623 -2.170 -16.670 1.00 95.94 216 MET A CA 1
ATOM 1707 C C . MET A 1 216 ? 9.195 -1.942 -16.168 1.00 95.94 216 MET A C 1
ATOM 1709 O O . MET A 1 216 ? 9.017 -1.314 -15.131 1.00 95.94 216 MET A O 1
ATOM 1713 N N . ARG A 1 217 ? 8.183 -2.496 -16.851 1.00 96.44 217 ARG A N 1
ATOM 1714 C CA . ARG A 1 217 ? 6.780 -2.435 -16.402 1.00 96.44 217 ARG A CA 1
ATOM 1715 C C . ARG A 1 217 ? 6.585 -3.099 -15.039 1.00 96.44 217 ARG A C 1
ATOM 1717 O O . ARG A 1 217 ? 5.954 -2.515 -14.167 1.00 96.44 217 ARG A O 1
ATOM 1724 N N . VAL A 1 218 ? 7.173 -4.278 -14.827 1.00 97.12 218 VAL A N 1
ATOM 1725 C CA . VAL A 1 218 ? 7.118 -4.957 -13.520 1.00 97.12 218 VAL A CA 1
ATOM 1726 C C . VAL A 1 218 ? 7.821 -4.137 -12.438 1.00 97.12 218 VAL A C 1
ATOM 1728 O O . VAL A 1 218 ? 7.278 -3.968 -11.349 1.00 97.12 218 VAL A O 1
ATOM 1731 N N . MET A 1 219 ? 8.993 -3.568 -12.733 1.00 98.06 219 MET A N 1
ATOM 1732 C CA . MET A 1 219 ? 9.690 -2.692 -11.786 1.00 98.06 219 MET A CA 1
ATOM 1733 C C . MET A 1 219 ? 8.896 -1.423 -11.465 1.00 98.06 219 MET A C 1
ATOM 1735 O O . MET A 1 219 ? 8.928 -0.959 -10.327 1.00 98.06 219 MET A O 1
ATOM 1739 N N . PHE A 1 220 ? 8.156 -0.884 -12.435 1.00 97.62 220 PHE A N 1
ATOM 1740 C CA . PHE A 1 220 ? 7.280 0.265 -12.225 1.00 97.62 220 PHE A CA 1
ATOM 1741 C C . PHE A 1 220 ? 6.128 -0.068 -11.270 1.00 97.62 220 PHE A C 1
ATOM 1743 O O . PHE A 1 220 ? 5.886 0.670 -10.317 1.00 97.62 220 PHE A O 1
ATOM 1750 N N . GLU A 1 221 ? 5.476 -1.219 -11.446 1.00 97.75 221 GLU A N 1
ATOM 1751 C CA . GLU A 1 221 ? 4.437 -1.687 -10.519 1.00 97.75 221 GLU A CA 1
ATOM 1752 C C . GLU A 1 221 ? 4.996 -1.947 -9.108 1.00 97.75 221 GLU A C 1
ATOM 1754 O O . GLU A 1 221 ? 4.378 -1.556 -8.116 1.00 97.75 221 GLU A O 1
ATOM 1759 N N . ILE A 1 222 ? 6.212 -2.498 -8.992 1.00 98.06 222 ILE A N 1
ATOM 1760 C CA . ILE A 1 222 ? 6.910 -2.633 -7.701 1.00 98.06 222 ILE A CA 1
ATOM 1761 C C . ILE A 1 222 ? 7.125 -1.263 -7.041 1.00 98.06 222 ILE A C 1
ATOM 1763 O O . ILE A 1 222 ? 6.840 -1.109 -5.852 1.00 98.06 222 ILE A O 1
ATOM 1767 N N . ALA A 1 223 ? 7.581 -0.253 -7.790 1.00 98.19 223 ALA A N 1
ATOM 1768 C CA . ALA A 1 223 ? 7.765 1.099 -7.262 1.00 98.19 223 ALA A CA 1
ATOM 1769 C C . ALA A 1 223 ? 6.445 1.677 -6.719 1.00 98.19 223 ALA A C 1
ATOM 1771 O O . ALA A 1 223 ? 6.424 2.239 -5.621 1.00 98.19 223 ALA A O 1
ATOM 1772 N N . ARG A 1 224 ? 5.327 1.477 -7.436 1.00 97.38 224 ARG A N 1
ATOM 1773 C CA . ARG A 1 224 ? 3.981 1.905 -7.004 1.00 97.38 224 ARG A CA 1
ATOM 1774 C C . ARG A 1 224 ? 3.560 1.263 -5.687 1.00 97.38 224 ARG A C 1
ATOM 1776 O O . ARG A 1 224 ? 3.052 1.977 -4.822 1.00 97.38 224 ARG A O 1
ATOM 1783 N N . ILE A 1 225 ? 3.821 -0.033 -5.511 1.00 97.56 225 ILE A N 1
ATOM 1784 C CA . ILE A 1 225 ? 3.560 -0.754 -4.256 1.00 97.56 225 ILE A CA 1
ATOM 1785 C C . ILE A 1 225 ? 4.401 -0.183 -3.115 1.00 97.56 225 ILE A C 1
ATOM 1787 O O . ILE A 1 225 ? 3.867 0.101 -2.045 1.00 97.56 225 ILE A O 1
ATOM 1791 N N . ILE A 1 226 ? 5.704 0.029 -3.331 1.00 97.56 226 ILE A N 1
ATOM 1792 C CA . ILE A 1 226 ? 6.589 0.574 -2.291 1.00 97.56 226 ILE A CA 1
ATOM 1793 C C . ILE A 1 226 ? 6.136 1.981 -1.897 1.00 97.56 226 ILE A C 1
ATOM 1795 O O . ILE A 1 226 ? 6.031 2.268 -0.706 1.00 97.56 226 ILE A O 1
ATOM 1799 N N . ARG A 1 227 ? 5.789 2.839 -2.866 1.00 97.31 227 ARG A N 1
ATOM 1800 C CA . ARG A 1 227 ? 5.252 4.174 -2.574 1.00 97.31 227 ARG A CA 1
ATOM 1801 C C . ARG A 1 227 ? 3.948 4.084 -1.788 1.00 97.31 227 ARG A C 1
ATOM 1803 O O . ARG A 1 227 ? 3.775 4.836 -0.832 1.00 97.31 227 ARG A O 1
ATOM 1810 N N . TYR A 1 228 ? 3.039 3.189 -2.176 1.00 96.06 228 TYR A N 1
ATOM 1811 C CA . TYR A 1 228 ? 1.804 2.964 -1.429 1.00 96.06 228 TYR A CA 1
ATOM 1812 C C . TYR A 1 228 ? 2.118 2.624 0.034 1.00 96.06 228 TYR A C 1
ATOM 1814 O O . TYR A 1 228 ? 1.645 3.319 0.926 1.00 96.06 228 TYR A O 1
ATOM 1822 N N . ILE A 1 229 ? 3.003 1.660 0.283 1.00 95.62 229 ILE A N 1
ATOM 1823 C CA . ILE A 1 229 ? 3.415 1.253 1.634 1.00 95.62 229 ILE A CA 1
ATOM 1824 C C . ILE A 1 229 ? 4.049 2.421 2.408 1.00 95.62 229 ILE A C 1
ATOM 1826 O O . ILE A 1 229 ? 3.671 2.678 3.550 1.00 95.62 229 ILE A O 1
ATOM 1830 N N . HIS A 1 230 ? 4.941 3.195 1.781 1.00 95.25 230 HIS A N 1
ATOM 1831 C CA . HIS A 1 230 ? 5.524 4.398 2.391 1.00 95.25 230 HIS A CA 1
ATOM 1832 C C . HIS A 1 230 ? 4.462 5.441 2.748 1.00 95.25 230 HIS A C 1
ATOM 1834 O O . HIS A 1 230 ? 4.537 6.042 3.817 1.00 95.25 230 HIS A O 1
ATOM 1840 N N . SER A 1 231 ? 3.444 5.623 1.899 1.00 93.12 231 SER A N 1
ATOM 1841 C CA . SER A 1 231 ? 2.338 6.559 2.152 1.00 93.12 231 SER A CA 1
ATOM 1842 C C . SER A 1 231 ? 1.478 6.169 3.356 1.00 93.12 231 SER A C 1
ATOM 1844 O O . SER A 1 231 ? 0.844 7.030 3.954 1.00 93.12 231 SER A O 1
ATOM 1846 N N . MET A 1 232 ? 1.506 4.893 3.749 1.00 90.62 232 MET A N 1
ATOM 1847 C CA . MET A 1 232 ? 0.852 4.384 4.958 1.00 90.62 232 MET A CA 1
ATOM 1848 C C . MET A 1 232 ? 1.724 4.552 6.216 1.00 90.62 232 MET A C 1
ATOM 1850 O O . MET A 1 232 ? 1.338 4.115 7.299 1.00 90.62 232 MET A O 1
ATOM 1854 N N . GLY A 1 233 ? 2.906 5.169 6.097 1.00 91.12 233 GLY A N 1
ATOM 1855 C CA . GLY A 1 233 ? 3.858 5.317 7.198 1.00 91.12 233 GLY A CA 1
ATOM 1856 C C . GLY A 1 233 ? 4.540 4.003 7.574 1.00 91.12 233 GLY A C 1
ATOM 1857 O O . GLY A 1 233 ? 4.845 3.784 8.745 1.00 91.12 233 GLY A O 1
ATOM 1858 N N . ILE A 1 234 ? 4.750 3.111 6.604 1.00 93.62 234 ILE A N 1
ATOM 1859 C CA . ILE A 1 234 ? 5.338 1.785 6.811 1.00 93.62 234 ILE A CA 1
ATOM 1860 C C . ILE A 1 234 ? 6.677 1.695 6.078 1.00 93.62 234 ILE A C 1
ATOM 1862 O O . ILE A 1 234 ? 6.800 2.114 4.927 1.00 93.62 234 ILE A O 1
ATOM 1866 N N . ALA A 1 235 ? 7.672 1.104 6.737 1.00 94.12 235 ALA A N 1
ATOM 1867 C CA . ALA A 1 235 ? 8.920 0.671 6.120 1.00 94.12 235 ALA A CA 1
ATOM 1868 C C . ALA A 1 235 ? 8.941 -0.859 6.008 1.00 94.12 235 ALA A C 1
ATOM 1870 O O . ALA A 1 235 ? 8.346 -1.569 6.819 1.00 94.12 235 ALA A O 1
ATOM 1871 N N . LEU A 1 236 ? 9.620 -1.371 4.982 1.00 94.62 236 LEU A N 1
ATOM 1872 C CA . LEU A 1 236 ? 9.720 -2.811 4.755 1.00 94.62 236 LEU A CA 1
ATOM 1873 C C . LEU A 1 236 ? 10.981 -3.324 5.443 1.00 94.62 236 LEU A C 1
ATOM 1875 O O . LEU A 1 236 ? 11.958 -2.589 5.580 1.00 94.62 236 LEU A O 1
ATOM 1879 N N . TYR A 1 237 ? 10.969 -4.583 5.874 1.00 91.50 237 TYR A N 1
ATOM 1880 C CA . TYR A 1 237 ? 12.189 -5.188 6.394 1.00 91.50 237 TYR A CA 1
ATOM 1881 C C . TYR A 1 237 ? 13.216 -5.355 5.278 1.00 91.50 237 TYR A C 1
ATOM 1883 O O . TYR A 1 237 ? 12.856 -5.674 4.139 1.00 91.50 237 TYR A O 1
ATOM 1891 N N . ALA A 1 238 ? 14.497 -5.245 5.630 1.00 85.94 238 ALA A N 1
ATOM 1892 C CA . ALA A 1 238 ? 15.580 -5.630 4.735 1.00 85.94 238 ALA A CA 1
ATOM 1893 C C . ALA A 1 238 ? 15.363 -7.064 4.221 1.00 85.94 238 ALA A C 1
ATOM 1895 O O . ALA A 1 238 ? 15.048 -7.973 4.991 1.00 85.94 238 ALA A O 1
ATOM 1896 N N . GLY A 1 239 ? 15.510 -7.255 2.910 1.00 86.81 239 GLY A N 1
ATOM 1897 C CA . GLY A 1 239 ? 15.225 -8.530 2.240 1.00 86.81 239 GLY A CA 1
ATOM 1898 C C . GLY A 1 239 ? 13.756 -8.738 1.842 1.00 86.81 239 GLY A C 1
ATOM 1899 O O . GLY A 1 239 ? 13.440 -9.698 1.146 1.00 86.81 239 GLY A O 1
ATOM 1900 N N . SER A 1 240 ? 12.847 -7.829 2.209 1.00 91.25 240 SER A N 1
ATOM 1901 C CA . SER A 1 240 ? 11.451 -7.877 1.735 1.00 91.25 240 SER A CA 1
ATOM 1902 C C . SER A 1 240 ? 11.288 -7.281 0.338 1.00 91.25 240 SER A C 1
ATOM 1904 O O . SER A 1 240 ? 10.315 -7.576 -0.349 1.00 91.25 240 SER A O 1
ATOM 1906 N N . ILE A 1 241 ? 12.252 -6.469 -0.107 1.00 95.44 241 ILE A N 1
ATOM 1907 C CA . ILE A 1 241 ? 12.342 -5.959 -1.482 1.00 95.44 241 ILE A CA 1
ATOM 1908 C C . ILE A 1 241 ? 13.289 -6.874 -2.264 1.00 95.44 241 ILE A C 1
ATOM 1910 O O . ILE A 1 241 ? 14.324 -6.491 -2.802 1.00 95.44 241 ILE A O 1
ATOM 1914 N N . GLU A 1 242 ? 12.916 -8.147 -2.297 1.00 96.06 242 GLU A N 1
ATOM 1915 C CA . GLU A 1 242 ? 13.576 -9.177 -3.081 1.00 96.06 242 GLU A CA 1
ATOM 1916 C C . GLU A 1 242 ? 12.579 -9.801 -4.045 1.00 96.06 242 GLU A C 1
ATOM 1918 O O . GLU A 1 242 ? 11.380 -9.867 -3.785 1.00 96.06 242 GLU A O 1
ATOM 1923 N N . LEU A 1 243 ? 13.082 -10.316 -5.165 1.00 93.69 243 LEU A N 1
ATOM 1924 C CA . LEU A 1 243 ? 12.241 -10.878 -6.220 1.00 93.69 243 LEU A CA 1
ATOM 1925 C C . LEU A 1 243 ? 11.370 -12.050 -5.726 1.00 93.69 243 LEU A C 1
ATOM 1927 O O . LEU A 1 243 ? 10.278 -12.262 -6.241 1.00 93.69 243 LEU A O 1
ATOM 1931 N N . GLY A 1 244 ? 11.828 -12.775 -4.699 1.00 95.06 244 GLY A N 1
ATOM 1932 C CA . GLY A 1 244 ? 11.071 -13.849 -4.054 1.00 95.06 244 GLY A CA 1
ATOM 1933 C C . GLY A 1 244 ? 9.862 -13.375 -3.239 1.00 95.06 244 GLY A C 1
ATOM 1934 O O . GLY A 1 244 ? 8.992 -14.190 -2.941 1.00 95.06 244 GLY A O 1
ATOM 1935 N N . CYS A 1 245 ? 9.768 -12.084 -2.913 1.00 95.56 245 CYS A N 1
ATOM 1936 C CA . CYS A 1 245 ? 8.643 -11.507 -2.176 1.00 95.56 245 CYS A CA 1
ATOM 1937 C C . CYS A 1 245 ? 7.558 -10.920 -3.084 1.00 95.56 245 CYS A C 1
ATOM 1939 O O . CYS A 1 245 ? 6.498 -10.559 -2.584 1.00 95.56 245 CYS A O 1
ATOM 1941 N N . PHE A 1 246 ? 7.780 -10.839 -4.397 1.00 96.94 246 PHE A N 1
ATOM 1942 C CA . PHE A 1 246 ? 6.791 -10.325 -5.341 1.00 96.94 246 PHE A CA 1
ATOM 1943 C C . PHE A 1 246 ? 6.122 -11.455 -6.115 1.00 96.94 246 PHE A C 1
ATOM 1945 O O . PHE A 1 246 ? 6.749 -12.452 -6.475 1.00 96.94 246 PHE A O 1
ATOM 1952 N N . PHE A 1 247 ? 4.837 -11.277 -6.385 1.00 96.38 247 PHE A N 1
ATOM 1953 C CA . PHE A 1 247 ? 4.002 -12.210 -7.120 1.00 96.38 247 PHE A CA 1
ATOM 1954 C C . PHE A 1 247 ? 3.295 -11.471 -8.245 1.00 96.38 247 PHE A C 1
ATOM 1956 O O . PHE A 1 247 ? 2.925 -10.311 -8.090 1.00 96.38 247 PHE A O 1
ATOM 1963 N N . LEU A 1 248 ? 3.134 -12.141 -9.375 1.00 96.12 248 LEU A N 1
ATOM 1964 C CA . LEU A 1 248 ? 2.510 -11.611 -10.577 1.00 96.12 248 LEU A CA 1
ATOM 1965 C C . LEU A 1 248 ? 1.215 -12.366 -10.833 1.00 96.12 248 LEU A C 1
ATOM 1967 O O . LEU A 1 248 ? 1.211 -13.599 -10.815 1.00 96.12 248 LEU A O 1
ATOM 1971 N N . ASP A 1 249 ? 0.136 -11.638 -11.090 1.00 94.19 249 ASP A N 1
ATOM 1972 C CA . ASP A 1 249 ? -1.080 -12.226 -11.640 1.00 94.19 249 ASP A CA 1
ATOM 1973 C C . ASP A 1 249 ? -0.962 -12.453 -13.162 1.00 94.19 249 ASP A C 1
ATOM 1975 O O . ASP A 1 249 ? 0.065 -12.188 -13.798 1.00 94.19 249 ASP A O 1
ATOM 1979 N N . SER A 1 250 ? -2.043 -12.945 -13.768 1.00 91.19 250 SER A N 1
ATOM 1980 C CA . SER A 1 250 ? -2.108 -13.179 -15.217 1.00 91.19 250 SER A CA 1
ATOM 1981 C C . SER A 1 250 ? -1.992 -11.910 -16.080 1.00 91.19 250 SER A C 1
ATOM 1983 O O . SER A 1 250 ? -1.652 -12.011 -17.258 1.00 91.19 250 SER A O 1
ATOM 1985 N N . ASN A 1 251 ? -2.222 -10.729 -15.500 1.00 92.56 251 ASN A N 1
ATOM 1986 C CA . ASN A 1 251 ? -2.135 -9.415 -16.137 1.00 92.56 251 ASN A CA 1
ATOM 1987 C C . ASN A 1 251 ? -0.822 -8.681 -15.803 1.00 92.56 251 ASN A C 1
ATOM 1989 O O . ASN A 1 251 ? -0.694 -7.494 -16.106 1.00 92.56 251 ASN A O 1
ATOM 1993 N N . PHE A 1 252 ? 0.145 -9.364 -15.181 1.00 91.81 252 PHE A N 1
ATOM 1994 C CA . PHE A 1 252 ? 1.390 -8.789 -14.661 1.00 91.81 252 PHE A CA 1
ATOM 1995 C C . PHE A 1 252 ? 1.195 -7.710 -13.588 1.00 91.81 252 PHE A C 1
ATOM 1997 O O . PHE A 1 252 ? 2.108 -6.914 -13.353 1.00 91.81 252 PHE A O 1
ATOM 2004 N N . ARG A 1 253 ? 0.044 -7.679 -12.907 1.00 94.56 253 ARG A N 1
ATOM 2005 C CA . ARG A 1 253 ? -0.094 -6.863 -11.700 1.00 94.56 253 ARG A CA 1
ATOM 2006 C C . ARG A 1 253 ? 0.728 -7.504 -10.604 1.00 94.56 253 ARG A C 1
ATOM 2008 O O . ARG A 1 253 ? 0.677 -8.718 -10.389 1.00 94.56 253 ARG A O 1
ATOM 2015 N N . VAL A 1 254 ? 1.506 -6.672 -9.932 1.00 96.62 254 VAL A N 1
ATOM 2016 C CA . VAL A 1 254 ? 2.400 -7.123 -8.879 1.00 96.62 254 VAL A CA 1
ATOM 2017 C C . VAL A 1 254 ? 1.661 -7.086 -7.543 1.00 96.62 254 VAL A C 1
ATOM 2019 O O . VAL A 1 254 ? 0.936 -6.141 -7.250 1.00 96.62 254 VAL A O 1
ATOM 2022 N N . LYS A 1 255 ? 1.885 -8.101 -6.711 1.00 96.31 255 LYS A N 1
ATOM 2023 C CA . LYS A 1 255 ? 1.545 -8.103 -5.286 1.00 96.31 255 LYS A CA 1
ATOM 2024 C C . LYS A 1 255 ? 2.774 -8.443 -4.460 1.00 96.31 255 LYS A C 1
ATOM 2026 O O . LYS A 1 255 ? 3.606 -9.241 -4.892 1.00 96.31 255 LYS A O 1
ATOM 2031 N N . ILE A 1 256 ? 2.894 -7.865 -3.269 1.00 96.31 256 ILE A N 1
ATOM 2032 C CA . ILE A 1 256 ? 3.997 -8.144 -2.345 1.00 96.31 256 ILE A CA 1
ATOM 2033 C C . ILE A 1 256 ? 3.547 -9.054 -1.200 1.00 96.31 256 ILE A C 1
ATOM 2035 O O . ILE A 1 256 ? 2.485 -8.880 -0.600 1.00 96.31 256 ILE A O 1
ATOM 2039 N N . LYS A 1 257 ? 4.403 -10.012 -0.857 1.00 94.50 257 LYS A N 1
ATOM 2040 C CA . LYS A 1 257 ? 4.400 -10.711 0.422 1.00 94.50 257 LYS A CA 1
ATOM 2041 C C . LYS A 1 257 ? 4.851 -9.727 1.502 1.00 94.50 257 LYS A C 1
ATOM 2043 O O . LYS A 1 257 ? 6.045 -9.487 1.666 1.00 94.50 257 LYS A O 1
ATOM 2048 N N . PHE A 1 258 ? 3.890 -9.119 2.194 1.00 92.62 258 PHE A N 1
ATOM 2049 C CA . PHE A 1 258 ? 4.187 -8.041 3.130 1.00 92.62 258 PHE A CA 1
ATOM 2050 C C . PHE A 1 258 ? 4.995 -8.526 4.339 1.00 92.62 258 PHE A C 1
ATOM 2052 O O . PHE A 1 258 ? 4.637 -9.509 4.994 1.00 92.62 258 PHE A O 1
ATOM 2059 N N . MET A 1 259 ? 6.075 -7.794 4.608 1.00 91.25 259 MET A N 1
ATOM 2060 C CA . MET A 1 259 ? 6.990 -7.953 5.732 1.00 91.25 259 MET A CA 1
ATOM 2061 C C . MET A 1 259 ? 7.547 -6.559 6.063 1.00 91.25 259 MET A C 1
ATOM 2063 O O . MET A 1 259 ? 8.416 -6.037 5.361 1.00 91.25 259 MET A O 1
ATOM 2067 N N . GLY A 1 260 ? 7.011 -5.916 7.099 1.00 91.31 260 GLY A N 1
ATOM 2068 C CA . GLY A 1 260 ? 7.374 -4.546 7.454 1.00 91.31 260 GLY A CA 1
ATOM 2069 C C . GLY A 1 260 ? 6.753 -4.076 8.764 1.00 91.31 260 GLY A C 1
ATOM 2070 O O . GLY A 1 260 ? 5.993 -4.806 9.397 1.00 91.31 260 GLY A O 1
ATOM 2071 N N . LEU A 1 261 ? 7.087 -2.845 9.146 1.00 89.81 261 LEU A N 1
ATOM 2072 C CA . LEU A 1 261 ? 6.672 -2.198 10.393 1.00 89.81 261 LEU A CA 1
ATOM 2073 C C . LEU A 1 261 ? 6.290 -0.748 10.145 1.00 89.81 261 LEU A C 1
ATOM 2075 O O . LEU A 1 261 ? 6.769 -0.119 9.195 1.00 89.81 261 LEU A O 1
ATOM 2079 N N . PHE A 1 262 ? 5.501 -0.176 11.048 1.00 88.19 262 PHE A N 1
ATOM 2080 C CA . PHE A 1 262 ? 5.312 1.265 11.024 1.00 88.19 262 PHE A CA 1
ATOM 2081 C C . PHE A 1 262 ? 6.618 2.002 11.339 1.00 88.19 262 PHE A C 1
ATOM 2083 O O . PHE A 1 262 ? 7.363 1.647 12.253 1.00 88.19 262 PHE A O 1
ATOM 2090 N N . THR A 1 263 ? 6.883 3.084 10.609 1.00 88.19 263 THR A N 1
ATOM 2091 C CA . THR A 1 263 ? 8.079 3.914 10.814 1.00 88.19 263 THR A CA 1
ATOM 2092 C C . THR A 1 263 ? 8.090 4.563 12.197 1.00 88.19 263 THR A C 1
ATOM 2094 O O . THR A 1 263 ? 9.155 4.755 12.788 1.00 88.19 263 THR A O 1
ATOM 2097 N N . TRP A 1 264 ? 6.911 4.851 12.757 1.00 82.38 264 TRP A N 1
ATOM 2098 C CA . TRP A 1 264 ? 6.790 5.384 14.110 1.00 82.38 264 TRP A CA 1
ATOM 2099 C C . TRP A 1 264 ? 7.191 4.345 15.172 1.00 82.38 264 TRP A C 1
ATOM 2101 O O . TRP A 1 264 ? 7.875 4.722 16.121 1.00 82.38 264 TRP A O 1
ATOM 2111 N N . CYS A 1 265 ? 6.887 3.050 14.984 1.00 79.88 265 CYS A N 1
ATOM 2112 C CA . CYS A 1 265 ? 7.327 1.981 15.895 1.00 79.88 265 CYS A CA 1
ATOM 2113 C C . CYS A 1 265 ? 8.852 1.952 16.011 1.00 79.88 265 CYS A C 1
ATOM 2115 O O . CYS A 1 265 ? 9.403 1.871 17.108 1.00 79.88 265 CYS A O 1
ATOM 2117 N N . VAL A 1 266 ? 9.541 2.061 14.870 1.00 79.81 266 VAL A N 1
ATOM 2118 C CA . VAL A 1 266 ? 11.010 2.094 14.806 1.00 79.81 266 VAL A CA 1
ATOM 2119 C C . VAL A 1 266 ? 11.559 3.302 15.569 1.00 79.81 266 VAL A C 1
ATOM 2121 O O . VAL A 1 266 ? 12.522 3.180 16.331 1.00 79.81 266 VAL A O 1
ATOM 2124 N N . ARG A 1 267 ? 10.924 4.469 15.417 1.00 80.94 267 ARG A N 1
ATOM 2125 C CA . ARG A 1 267 ? 11.317 5.697 16.116 1.00 80.94 267 ARG A CA 1
ATOM 2126 C C . ARG A 1 267 ? 11.130 5.584 17.632 1.00 80.94 267 ARG A C 1
ATOM 2128 O O . ARG A 1 267 ? 12.059 5.908 18.367 1.00 80.94 267 ARG A O 1
ATOM 2135 N N . GLU A 1 268 ? 9.980 5.100 18.092 1.00 77.06 268 GLU A N 1
ATOM 2136 C CA . GLU A 1 268 ? 9.688 4.917 19.521 1.00 77.06 268 GLU A CA 1
ATOM 2137 C C . GLU A 1 268 ? 10.635 3.898 20.165 1.00 77.06 268 GLU A C 1
ATOM 2139 O O . GLU A 1 268 ? 11.226 4.167 21.211 1.00 77.06 268 GLU A O 1
ATOM 2144 N N . ALA A 1 269 ? 10.881 2.765 19.499 1.00 75.19 269 ALA A N 1
ATOM 2145 C CA . ALA A 1 269 ? 11.833 1.763 19.977 1.00 75.19 269 ALA A CA 1
ATOM 2146 C C . ALA A 1 269 ? 13.251 2.338 20.152 1.00 75.19 269 ALA A C 1
ATOM 2148 O O . ALA A 1 269 ? 13.949 1.992 21.110 1.00 75.19 269 ALA A O 1
ATOM 2149 N N . THR A 1 270 ? 13.649 3.250 19.257 1.00 77.62 270 THR A N 1
ATOM 2150 C CA . THR A 1 270 ? 14.935 3.955 19.329 1.00 77.62 270 THR A CA 1
ATOM 2151 C C . THR A 1 270 ? 14.975 4.928 20.512 1.00 77.62 270 THR A C 1
ATOM 2153 O O . THR A 1 270 ? 15.960 4.955 21.247 1.00 77.62 270 THR A O 1
ATOM 2156 N N . ILE A 1 271 ? 13.902 5.696 20.743 1.00 77.50 271 ILE A N 1
ATOM 2157 C CA . ILE A 1 271 ? 13.803 6.653 21.862 1.00 77.50 271 ILE A CA 1
ATOM 2158 C C . ILE A 1 271 ? 13.842 5.933 23.215 1.00 77.50 271 ILE A C 1
ATOM 2160 O O . ILE A 1 271 ? 14.504 6.397 24.141 1.00 77.50 271 ILE A O 1
ATOM 2164 N N . CYS A 1 272 ? 13.181 4.780 23.334 1.00 75.81 272 CYS A N 1
ATOM 2165 C CA . CYS A 1 272 ? 13.159 3.997 24.569 1.00 75.81 272 CYS A CA 1
ATOM 2166 C C . CYS A 1 272 ? 14.487 3.284 24.891 1.00 75.81 272 CYS A C 1
ATOM 2168 O O . CYS A 1 272 ? 14.536 2.534 25.865 1.00 75.81 272 CYS A O 1
ATOM 2170 N N . GLY A 1 273 ? 15.547 3.461 24.089 1.00 75.69 273 GLY A N 1
ATOM 2171 C CA . GLY A 1 273 ? 16.839 2.798 24.302 1.00 75.69 273 GLY A CA 1
ATOM 2172 C C . GLY A 1 273 ? 16.763 1.273 24.195 1.00 75.69 273 GLY A C 1
ATOM 2173 O O . GLY A 1 273 ? 17.618 0.565 24.721 1.00 75.69 273 GLY A O 1
ATOM 2174 N N . ARG A 1 274 ? 15.726 0.740 23.534 1.00 68.31 274 ARG A N 1
ATOM 2175 C CA . ARG A 1 274 ? 15.469 -0.704 23.436 1.00 68.31 274 ARG A CA 1
ATOM 2176 C C . ARG A 1 274 ? 16.200 -1.349 22.253 1.00 68.31 274 ARG A C 1
ATOM 2178 O O . ARG A 1 274 ? 15.781 -2.390 21.758 1.00 68.31 274 ARG A O 1
ATOM 2185 N N . THR A 1 275 ? 17.284 -0.737 21.786 1.00 59.31 275 THR A N 1
ATOM 2186 C CA . THR A 1 275 ? 18.054 -1.195 20.621 1.00 59.31 275 THR A CA 1
ATOM 2187 C C . THR A 1 275 ? 18.855 -2.471 20.883 1.00 59.31 275 THR A C 1
ATOM 2189 O O . THR A 1 275 ? 19.231 -3.149 19.932 1.00 59.31 275 THR A O 1
ATOM 2192 N N . ASP A 1 276 ? 19.061 -2.842 22.152 1.00 53.78 276 ASP A N 1
ATOM 2193 C CA . ASP A 1 276 ? 20.069 -3.846 22.522 1.00 53.78 276 ASP A CA 1
ATOM 2194 C C . ASP A 1 276 ? 19.492 -5.229 22.882 1.00 53.78 276 ASP A C 1
ATOM 2196 O O . ASP A 1 276 ? 20.241 -6.181 23.113 1.00 53.78 276 ASP A O 1
ATOM 2200 N N . SER A 1 277 ? 18.166 -5.405 22.916 1.00 53.22 277 SER A N 1
ATOM 2201 C CA . SER A 1 277 ? 17.580 -6.696 23.299 1.00 53.22 277 SER A CA 1
ATOM 2202 C C . SER A 1 277 ? 17.462 -7.646 22.101 1.00 53.22 277 SER A C 1
ATOM 2204 O O . SER A 1 277 ? 16.413 -7.668 21.467 1.00 53.22 277 SER A O 1
ATOM 2206 N N . VAL A 1 278 ? 18.545 -8.384 21.806 1.00 52.84 278 VAL A N 1
ATOM 2207 C CA . VAL A 1 278 ? 18.718 -9.822 21.425 1.00 52.84 278 VAL A CA 1
ATOM 2208 C C . VAL A 1 278 ? 17.728 -10.526 20.456 1.00 52.84 278 VAL A C 1
ATOM 2210 O O . VAL A 1 278 ? 18.044 -11.592 19.937 1.00 52.84 278 VAL A O 1
ATOM 2213 N N . LEU A 1 279 ? 16.562 -9.971 20.145 1.00 55.72 279 LEU A N 1
ATOM 2214 C CA . LEU A 1 279 ? 15.500 -10.582 19.337 1.00 55.72 279 LEU A CA 1
ATOM 2215 C C . LEU A 1 279 ? 15.347 -9.951 17.949 1.00 55.72 279 LEU A C 1
ATOM 2217 O O . LEU A 1 279 ? 14.636 -10.499 17.110 1.00 55.72 279 LEU A O 1
ATOM 2221 N N . TRP A 1 280 ? 16.028 -8.837 17.677 1.00 57.72 280 TRP A N 1
ATOM 2222 C CA . TRP A 1 280 ? 16.238 -8.391 16.303 1.00 57.72 280 TRP A CA 1
ATOM 2223 C C . TRP A 1 280 ? 17.465 -9.115 15.753 1.00 57.72 280 TRP A C 1
ATOM 2225 O O . TRP A 1 280 ? 18.549 -8.951 16.323 1.00 57.72 280 TRP A O 1
ATOM 2235 N N . PRO A 1 281 ? 17.380 -9.874 14.641 1.00 55.59 281 PRO A N 1
ATOM 2236 C CA . PRO A 1 281 ? 18.590 -10.084 13.862 1.00 55.59 281 PRO A CA 1
ATOM 2237 C C . PRO A 1 281 ? 19.176 -8.683 13.598 1.00 55.59 281 PRO A C 1
ATOM 2239 O O . PRO A 1 281 ? 18.403 -7.792 13.249 1.00 55.59 281 PRO A O 1
ATOM 2242 N N . PRO A 1 282 ? 20.485 -8.450 13.809 1.00 51.78 282 PRO A N 1
ATOM 2243 C CA . PRO A 1 282 ? 21.115 -7.119 13.826 1.00 51.78 282 PRO A CA 1
ATOM 2244 C C . PRO A 1 282 ? 21.197 -6.477 12.427 1.00 51.78 282 PRO A C 1
ATOM 2246 O O . PRO A 1 282 ? 22.234 -5.985 11.992 1.00 51.78 282 PRO A O 1
ATOM 2249 N N . ARG A 1 283 ? 20.113 -6.544 11.660 1.00 61.12 283 ARG A N 1
ATOM 2250 C CA . ARG A 1 283 ? 20.055 -6.223 10.248 1.00 61.12 283 ARG A CA 1
ATOM 2251 C C . ARG A 1 283 ? 19.300 -4.925 10.053 1.00 61.12 283 ARG A C 1
ATOM 2253 O O . ARG A 1 283 ? 18.170 -4.788 10.497 1.00 61.12 283 ARG A O 1
ATOM 2260 N N . THR A 1 284 ? 20.026 -4.028 9.394 1.00 67.44 284 THR A N 1
ATOM 2261 C CA . THR A 1 284 ? 19.620 -2.879 8.585 1.00 67.44 284 THR A CA 1
ATOM 2262 C C . THR A 1 284 ? 18.382 -2.107 9.062 1.00 67.44 284 THR A C 1
ATOM 2264 O O . THR A 1 284 ? 17.279 -2.650 9.084 1.00 67.44 284 THR A O 1
ATOM 2267 N N . PRO A 1 285 ? 18.528 -0.809 9.384 1.00 75.38 285 PRO A N 1
ATOM 2268 C CA . PRO A 1 285 ? 17.409 0.001 9.848 1.00 75.38 285 PRO A CA 1
ATOM 2269 C C . PRO A 1 285 ? 16.255 -0.029 8.832 1.00 75.38 285 PRO A C 1
ATOM 2271 O O . PRO A 1 285 ? 16.451 0.195 7.638 1.00 75.38 285 PRO A O 1
ATOM 2274 N N . CYS A 1 286 ? 15.047 -0.328 9.314 1.00 86.56 286 CYS A N 1
ATOM 2275 C CA . CYS A 1 286 ? 13.828 -0.349 8.504 1.00 86.56 286 CYS A CA 1
ATOM 2276 C C . CYS A 1 286 ? 13.380 1.088 8.247 1.00 86.56 286 CYS A C 1
ATOM 2278 O O . CYS A 1 286 ? 12.580 1.645 8.999 1.00 86.56 286 CYS A O 1
ATOM 2280 N N . THR A 1 287 ? 13.946 1.708 7.215 1.00 93.00 287 THR A N 1
ATOM 2281 C CA . THR A 1 287 ? 13.629 3.085 6.827 1.00 93.00 287 THR A CA 1
ATOM 2282 C C . THR A 1 287 ? 13.167 3.155 5.381 1.00 93.00 287 THR A C 1
ATOM 2284 O O . THR A 1 287 ? 13.526 2.313 4.553 1.00 93.00 287 THR A O 1
ATOM 2287 N N . CYS A 1 288 ? 12.388 4.186 5.053 1.00 94.81 288 CYS A N 1
ATOM 2288 C CA . CYS A 1 288 ? 11.950 4.422 3.680 1.00 94.81 288 CYS A CA 1
ATOM 2289 C C . CYS A 1 288 ? 13.146 4.600 2.736 1.00 94.81 288 CYS A C 1
ATOM 2291 O O . CYS A 1 288 ? 13.135 4.103 1.614 1.00 94.81 288 CYS A O 1
ATOM 2293 N N . GLU A 1 289 ? 14.214 5.237 3.207 1.00 95.38 289 GLU A N 1
ATOM 2294 C CA . GLU A 1 289 ? 15.449 5.421 2.457 1.00 95.38 289 GLU A CA 1
ATOM 2295 C C . GLU A 1 289 ? 16.139 4.082 2.182 1.00 95.38 289 GLU A C 1
ATOM 2297 O O . GLU A 1 289 ? 16.658 3.889 1.083 1.00 95.38 289 GLU A O 1
ATOM 2302 N N . SER A 1 290 ? 16.156 3.155 3.146 1.00 94.38 290 SER A N 1
ATOM 2303 C CA . SER A 1 290 ? 16.725 1.815 2.946 1.00 94.38 290 SER A CA 1
ATOM 2304 C C . SER A 1 290 ? 15.909 1.022 1.925 1.00 94.38 290 SER A C 1
ATOM 2306 O O . SER A 1 290 ? 16.491 0.431 1.018 1.00 94.38 290 SER A O 1
ATOM 2308 N N . ASN A 1 291 ? 14.574 1.121 1.969 1.00 96.38 291 ASN A N 1
ATOM 2309 C CA . ASN A 1 291 ? 13.709 0.514 0.957 1.00 96.38 291 ASN A CA 1
ATOM 2310 C C . ASN A 1 291 ? 14.033 0.990 -0.471 1.00 96.38 291 ASN A C 1
ATOM 2312 O O . ASN A 1 291 ? 13.974 0.202 -1.410 1.00 96.38 291 ASN A O 1
ATOM 2316 N N . ILE A 1 292 ? 14.355 2.275 -0.653 1.00 97.50 292 ILE A N 1
ATOM 2317 C CA . ILE A 1 292 ? 14.675 2.851 -1.972 1.00 97.50 292 ILE A CA 1
ATOM 2318 C C . ILE A 1 292 ? 16.018 2.317 -2.488 1.00 97.50 292 ILE A C 1
ATOM 2320 O O . ILE A 1 292 ? 16.151 1.997 -3.670 1.00 97.50 292 ILE A O 1
ATOM 2324 N N . SER A 1 293 ? 16.994 2.137 -1.596 1.00 96.69 293 SER A N 1
ATOM 2325 C CA . SER A 1 293 ? 18.258 1.477 -1.933 1.00 96.69 293 SER A CA 1
ATOM 2326 C C . SER A 1 293 ? 18.043 0.009 -2.324 1.00 96.69 293 SER A C 1
ATOM 2328 O O . SER A 1 293 ? 18.578 -0.448 -3.336 1.00 96.69 293 SER A O 1
ATOM 2330 N N . ASP A 1 294 ? 17.225 -0.729 -1.570 1.00 96.25 294 ASP A N 1
ATOM 2331 C CA . ASP A 1 294 ? 16.895 -2.124 -1.885 1.00 96.25 294 ASP A CA 1
ATOM 2332 C C . ASP A 1 294 ? 16.122 -2.236 -3.209 1.00 96.25 294 ASP A C 1
ATOM 2334 O O . ASP A 1 294 ? 16.406 -3.116 -4.026 1.00 96.25 294 ASP A O 1
ATOM 2338 N N . PHE A 1 295 ? 15.215 -1.291 -3.487 1.00 97.88 295 PHE A N 1
ATOM 2339 C CA . PHE A 1 295 ? 14.555 -1.168 -4.785 1.00 97.88 295 PHE A CA 1
ATOM 2340 C C . PHE A 1 295 ? 15.573 -0.993 -5.913 1.00 97.88 295 PHE A C 1
ATOM 2342 O O . PHE A 1 295 ? 15.482 -1.697 -6.915 1.00 97.88 295 PHE A O 1
ATOM 2349 N N . ALA A 1 296 ? 16.578 -0.128 -5.751 1.00 97.81 296 ALA A N 1
ATOM 2350 C CA . ALA A 1 296 ? 17.630 0.066 -6.750 1.00 97.81 296 ALA A CA 1
ATOM 2351 C C . ALA A 1 296 ? 18.413 -1.226 -7.029 1.00 97.81 296 ALA A C 1
ATOM 2353 O O . ALA A 1 296 ? 18.732 -1.547 -8.178 1.00 97.81 296 ALA A O 1
ATOM 2354 N N . MET A 1 297 ? 18.708 -1.998 -5.979 1.00 97.12 297 MET A N 1
ATOM 2355 C CA . MET A 1 297 ? 19.378 -3.293 -6.098 1.00 97.12 297 MET A CA 1
ATOM 2356 C C . MET A 1 297 ? 18.519 -4.318 -6.835 1.00 97.12 297 MET A C 1
ATOM 2358 O O . MET A 1 297 ? 19.019 -5.005 -7.734 1.00 97.12 297 MET A O 1
ATOM 2362 N N . LEU A 1 298 ? 17.231 -4.395 -6.497 1.00 97.44 298 LEU A N 1
ATOM 2363 C CA . LEU A 1 298 ? 16.273 -5.254 -7.181 1.00 97.44 298 LEU A CA 1
ATOM 2364 C C . LEU A 1 298 ? 16.113 -4.847 -8.650 1.00 97.44 298 LEU A C 1
ATOM 2366 O O . LEU A 1 298 ? 16.195 -5.703 -9.527 1.00 97.44 298 LEU A O 1
ATOM 2370 N N . PHE A 1 299 ? 15.964 -3.550 -8.921 1.00 97.75 299 PHE A N 1
ATOM 2371 C CA . PHE A 1 299 ? 15.823 -2.989 -10.260 1.00 97.75 299 PHE A CA 1
ATOM 2372 C C . PHE A 1 299 ? 17.032 -3.351 -11.125 1.00 97.75 299 PHE A C 1
ATOM 2374 O O . PHE A 1 299 ? 16.885 -3.952 -12.193 1.00 97.75 299 PHE A O 1
ATOM 2381 N N . HIS A 1 300 ? 18.243 -3.105 -10.625 1.00 96.88 300 HIS A N 1
ATOM 2382 C CA . HIS A 1 300 ? 19.461 -3.504 -11.318 1.00 96.88 300 HIS A CA 1
ATOM 2383 C C . HIS A 1 300 ? 19.489 -5.011 -11.609 1.00 96.88 300 HIS A C 1
ATOM 2385 O O . HIS A 1 300 ? 19.751 -5.426 -12.736 1.00 96.88 300 HIS A O 1
ATOM 2391 N N . ARG A 1 301 ? 19.186 -5.853 -10.612 1.00 96.06 301 ARG A N 1
ATOM 2392 C CA . ARG A 1 301 ? 19.182 -7.315 -10.776 1.00 96.06 301 ARG A CA 1
ATOM 2393 C C . ARG A 1 301 ? 18.171 -7.773 -11.829 1.00 96.06 301 ARG A C 1
ATOM 2395 O O . ARG A 1 301 ? 18.513 -8.620 -12.649 1.00 96.06 301 ARG A O 1
ATOM 2402 N N . VAL A 1 302 ? 16.954 -7.235 -11.813 1.00 95.31 302 VAL A N 1
ATOM 2403 C CA . VAL A 1 302 ? 15.881 -7.629 -12.735 1.00 95.31 302 VAL A CA 1
ATOM 2404 C C . VAL A 1 302 ? 16.191 -7.165 -14.156 1.00 95.31 302 VAL A C 1
ATOM 2406 O O . VAL A 1 302 ? 16.144 -7.970 -15.084 1.00 95.31 302 VAL A O 1
ATOM 2409 N N . CYS A 1 303 ? 16.549 -5.896 -14.348 1.00 95.19 303 CYS A N 1
ATOM 2410 C CA . CYS A 1 303 ? 16.693 -5.325 -15.688 1.00 95.19 303 CYS A CA 1
ATOM 2411 C C . CYS A 1 303 ? 18.079 -5.535 -16.316 1.00 95.19 303 CYS A C 1
ATOM 2413 O O . CYS A 1 303 ? 18.167 -5.605 -17.540 1.00 95.19 303 CYS A O 1
ATOM 2415 N N . PHE A 1 304 ? 19.136 -5.684 -15.512 1.00 93.88 304 PHE A N 1
ATOM 2416 C CA . PHE A 1 304 ? 20.530 -5.702 -15.981 1.00 93.88 304 PHE A CA 1
ATOM 2417 C C . PHE A 1 304 ? 21.338 -6.924 -15.509 1.00 93.88 304 PHE A C 1
ATOM 2419 O O . PHE A 1 304 ? 22.466 -7.118 -15.950 1.00 93.88 304 PHE A O 1
ATOM 2426 N N . GLY A 1 305 ? 20.786 -7.782 -14.642 1.00 91.75 305 GLY A N 1
ATOM 2427 C CA . GLY A 1 305 ? 21.500 -8.939 -14.081 1.00 91.75 305 GLY A CA 1
ATOM 2428 C C . GLY A 1 305 ? 21.665 -10.146 -15.017 1.00 91.75 305 GLY A C 1
ATOM 2429 O O . GLY A 1 305 ? 22.278 -11.135 -14.621 1.00 91.75 305 GLY A O 1
ATOM 2430 N N . GLY A 1 306 ? 21.111 -10.104 -16.232 1.00 83.56 306 GLY A N 1
ATOM 2431 C CA . GLY A 1 306 ? 21.219 -11.181 -17.219 1.00 83.56 306 GLY A CA 1
ATOM 2432 C C . GLY A 1 306 ? 22.475 -11.066 -18.089 1.00 83.56 306 GLY A C 1
ATOM 2433 O O . GLY A 1 306 ? 22.815 -9.987 -18.566 1.00 83.56 306 GLY A O 1
ATOM 2434 N N . HIS A 1 307 ? 23.154 -12.187 -18.342 1.00 63.59 307 HIS A N 1
ATOM 2435 C CA . HIS A 1 307 ? 24.288 -12.239 -19.267 1.00 63.59 307 HIS A CA 1
ATOM 2436 C C . HIS A 1 307 ? 23.792 -12.107 -20.724 1.00 63.59 307 HIS A C 1
ATOM 2438 O O . HIS A 1 307 ? 23.118 -13.010 -21.213 1.00 63.59 307 HIS A O 1
ATOM 2444 N N . ASN A 1 308 ? 24.174 -11.028 -21.417 1.00 59.88 308 ASN A N 1
ATOM 2445 C CA . ASN A 1 308 ? 24.079 -10.820 -22.880 1.00 59.88 308 ASN A CA 1
ATOM 2446 C C . ASN A 1 308 ? 22.815 -10.183 -23.484 1.00 59.88 308 ASN A C 1
ATOM 2448 O O . ASN A 1 308 ? 22.571 -10.353 -24.680 1.00 59.88 308 ASN A O 1
ATOM 2452 N N . GLU A 1 309 ? 22.039 -9.389 -22.750 1.00 64.25 309 GLU A N 1
ATOM 2453 C CA . GLU A 1 309 ? 21.087 -8.506 -23.436 1.00 64.25 309 GLU A CA 1
ATOM 2454 C C . GLU A 1 309 ? 21.820 -7.265 -23.946 1.00 64.25 309 GLU A C 1
ATOM 2456 O O . GLU A 1 309 ? 22.296 -6.444 -23.170 1.00 64.25 309 GLU A O 1
ATOM 2461 N N . ASN A 1 310 ? 21.948 -7.148 -25.271 1.00 65.94 310 ASN A N 1
ATOM 2462 C CA . ASN A 1 310 ? 22.441 -5.936 -25.918 1.00 65.94 310 ASN A CA 1
ATOM 2463 C C . ASN A 1 310 ? 21.562 -4.753 -25.478 1.00 65.94 310 ASN A C 1
ATOM 2465 O O . ASN A 1 310 ? 20.432 -4.610 -25.948 1.00 65.94 310 ASN A O 1
ATOM 2469 N N . PHE A 1 311 ? 22.084 -3.917 -24.577 1.00 66.62 311 PHE A N 1
ATOM 2470 C CA . PHE A 1 311 ? 21.404 -2.791 -23.923 1.00 66.62 311 PHE A CA 1
ATOM 2471 C C . PHE A 1 311 ? 21.109 -1.604 -24.860 1.00 66.62 311 PHE A C 1
ATOM 2473 O O . PHE A 1 311 ? 21.182 -0.448 -24.463 1.00 66.62 311 PHE A O 1
ATOM 2480 N N . HIS A 1 312 ? 20.741 -1.851 -26.117 1.00 71.62 312 HIS A N 1
ATOM 2481 C CA . HIS A 1 312 ? 20.409 -0.799 -27.082 1.00 71.62 312 HIS A CA 1
ATOM 2482 C C . HIS A 1 312 ? 18.994 -0.224 -26.898 1.00 71.62 312 HIS A C 1
ATOM 2484 O O . HIS A 1 312 ? 18.433 0.357 -27.829 1.00 71.62 312 HIS A O 1
ATOM 2490 N N . SER A 1 313 ? 18.387 -0.367 -25.717 1.00 79.69 313 SER A N 1
ATOM 2491 C CA . SER A 1 313 ? 17.133 0.321 -25.430 1.00 79.69 313 SER A CA 1
ATOM 2492 C C . SER A 1 313 ? 17.428 1.791 -25.118 1.00 79.69 313 SER A C 1
ATOM 2494 O O . SER A 1 313 ? 18.349 2.116 -24.371 1.00 79.69 313 SER A O 1
ATOM 2496 N N . ARG A 1 314 ? 16.609 2.707 -25.651 1.00 91.50 314 ARG A N 1
ATOM 2497 C CA . ARG A 1 314 ? 16.683 4.146 -25.318 1.00 91.50 314 ARG A CA 1
ATOM 2498 C C . ARG A 1 314 ? 16.492 4.429 -23.820 1.00 91.50 314 ARG A C 1
ATOM 2500 O O . ARG A 1 314 ? 16.800 5.522 -23.367 1.00 91.50 314 ARG A O 1
ATOM 2507 N N . LEU A 1 315 ? 15.978 3.448 -23.077 1.00 92.88 315 LEU A N 1
ATOM 2508 C CA . LEU A 1 315 ? 15.689 3.522 -21.649 1.00 92.88 315 LEU A CA 1
ATOM 2509 C C . LEU A 1 315 ? 16.799 2.934 -20.766 1.00 92.88 315 LEU A C 1
ATOM 2511 O O . LEU A 1 315 ? 16.729 3.099 -19.554 1.00 92.88 315 LEU A O 1
ATOM 2515 N N . GLY A 1 316 ? 17.807 2.262 -21.335 1.00 92.81 316 GLY A N 1
ATOM 2516 C CA . GLY A 1 316 ? 18.879 1.636 -20.556 1.00 92.81 316 GLY A CA 1
ATOM 2517 C C . GLY A 1 316 ? 19.666 2.651 -19.728 1.00 92.81 316 GLY A C 1
ATOM 2518 O O . GLY A 1 316 ? 19.796 2.489 -18.519 1.00 92.81 316 GLY A O 1
ATOM 2519 N N . GLU A 1 317 ? 20.116 3.729 -20.372 1.00 94.81 317 GLU A N 1
ATOM 2520 C CA . GLU A 1 317 ? 20.892 4.792 -19.723 1.00 94.81 317 GLU A CA 1
ATOM 2521 C C . GLU A 1 317 ? 20.069 5.571 -18.671 1.00 94.81 317 GLU A C 1
ATOM 2523 O O . GLU A 1 317 ? 20.509 5.629 -17.523 1.00 94.81 317 GLU A O 1
ATOM 2528 N N . PRO A 1 318 ? 18.847 6.078 -18.965 1.00 96.56 318 PRO A N 1
ATOM 2529 C CA . PRO A 1 318 ? 17.996 6.692 -17.938 1.00 96.56 318 PRO A CA 1
ATOM 2530 C C . PRO A 1 318 ? 17.728 5.783 -16.731 1.00 96.56 318 PRO A C 1
ATOM 2532 O O . PRO A 1 318 ? 17.780 6.233 -15.588 1.00 96.56 318 PRO A O 1
ATOM 2535 N N . ALA A 1 319 ? 17.477 4.491 -16.965 1.00 96.38 319 ALA A N 1
ATOM 2536 C CA . ALA A 1 319 ? 17.211 3.545 -15.887 1.00 96.38 319 ALA A CA 1
ATOM 2537 C C . ALA A 1 319 ? 18.443 3.316 -14.996 1.00 96.38 319 ALA A C 1
ATOM 2539 O O . ALA A 1 319 ? 18.304 3.261 -13.775 1.00 96.38 319 ALA A O 1
ATOM 2540 N N . LEU A 1 320 ? 19.644 3.226 -15.578 1.00 96.50 320 LEU A N 1
ATOM 2541 C CA . LEU A 1 320 ? 20.890 3.128 -14.811 1.00 96.50 320 LEU A CA 1
ATOM 2542 C C . LEU A 1 320 ? 21.142 4.388 -13.975 1.00 96.50 320 LEU A C 1
ATOM 2544 O O . LEU A 1 320 ? 21.472 4.274 -12.797 1.00 96.50 320 LEU A O 1
ATOM 2548 N N . GLN A 1 321 ? 20.913 5.578 -14.535 1.00 97.38 321 GLN A N 1
ATOM 2549 C CA . GLN A 1 321 ? 21.050 6.838 -13.796 1.00 97.38 321 GLN A CA 1
ATOM 2550 C C . GLN A 1 321 ? 20.079 6.924 -12.611 1.00 97.38 321 GLN A C 1
ATOM 2552 O O . GLN A 1 321 ? 20.461 7.372 -11.526 1.00 97.38 321 GLN A O 1
ATOM 2557 N N . LEU A 1 322 ? 18.836 6.463 -12.783 1.00 98.19 322 LEU A N 1
ATOM 2558 C CA . LEU A 1 322 ? 17.875 6.378 -11.685 1.00 98.19 322 LEU A CA 1
ATOM 2559 C C . LEU A 1 322 ? 18.331 5.393 -10.601 1.00 98.19 322 LEU A C 1
ATOM 2561 O O . LEU A 1 322 ? 18.257 5.717 -9.415 1.00 98.19 322 LEU A O 1
ATOM 2565 N N . ILE A 1 323 ? 18.829 4.215 -10.993 1.00 98.00 323 ILE A N 1
ATOM 2566 C CA . ILE A 1 323 ? 19.363 3.204 -10.067 1.00 98.00 323 ILE A CA 1
ATOM 2567 C C . ILE A 1 323 ? 20.511 3.782 -9.235 1.00 98.00 323 ILE A C 1
ATOM 2569 O O . ILE A 1 323 ? 20.514 3.614 -8.016 1.00 98.00 323 ILE A O 1
ATOM 2573 N N . GLU A 1 324 ? 21.461 4.477 -9.862 1.00 98.06 324 GLU A N 1
ATOM 2574 C CA . GLU A 1 324 ? 22.598 5.064 -9.148 1.00 98.06 324 GLU A CA 1
ATOM 2575 C C . GLU A 1 324 ? 22.155 6.137 -8.147 1.00 98.06 324 GLU A C 1
ATOM 2577 O O . GLU A 1 324 ? 22.568 6.094 -6.987 1.00 98.06 324 GLU A O 1
ATOM 2582 N N . ARG A 1 325 ? 21.223 7.023 -8.522 1.00 98.06 325 ARG A N 1
ATOM 2583 C CA . ARG A 1 325 ? 20.659 7.999 -7.572 1.00 98.06 325 ARG A CA 1
ATOM 2584 C C . ARG A 1 325 ? 19.891 7.342 -6.429 1.00 98.06 325 ARG A C 1
ATOM 2586 O O . ARG A 1 325 ? 19.967 7.809 -5.303 1.00 98.06 325 ARG A O 1
ATOM 2593 N N . CYS A 1 326 ? 19.176 6.243 -6.675 1.00 98.00 326 CYS A N 1
ATOM 2594 C CA . CYS A 1 326 ? 18.489 5.510 -5.605 1.00 98.00 326 CYS A CA 1
ATOM 2595 C C . CYS A 1 326 ? 19.465 4.862 -4.603 1.00 98.00 326 CYS A C 1
ATOM 2597 O O . CYS A 1 326 ? 19.125 4.709 -3.427 1.00 98.00 326 CYS A O 1
ATOM 2599 N N . ARG A 1 327 ? 20.679 4.499 -5.040 1.00 96.69 327 ARG A N 1
ATOM 2600 C CA . ARG A 1 327 ? 21.738 3.958 -4.170 1.00 96.69 327 ARG A CA 1
ATOM 2601 C C . ARG A 1 327 ? 22.445 5.050 -3.379 1.00 96.69 327 ARG A C 1
ATOM 2603 O O . ARG A 1 327 ? 22.675 4.872 -2.179 1.00 96.69 327 ARG A O 1
ATOM 2610 N N . ASP A 1 328 ? 22.766 6.165 -4.028 1.00 97.19 328 ASP A N 1
ATOM 2611 C CA . ASP A 1 328 ? 23.455 7.290 -3.402 1.00 97.19 328 ASP A CA 1
ATOM 2612 C C . ASP A 1 328 ? 22.642 7.842 -2.224 1.00 97.19 328 ASP A C 1
ATOM 2614 O O . ASP A 1 328 ? 21.479 8.205 -2.359 1.00 97.19 328 ASP A O 1
ATOM 2618 N N . SER A 1 329 ? 23.244 7.879 -1.036 1.00 94.94 329 SER A N 1
ATOM 2619 C CA . SER A 1 329 ? 22.587 8.382 0.169 1.00 94.94 329 SER A CA 1
ATOM 2620 C C . SER A 1 329 ? 22.418 9.901 0.171 1.00 94.94 329 SER A C 1
ATOM 2622 O O . SER A 1 329 ? 21.559 10.395 0.897 1.00 94.94 329 SER A O 1
ATOM 2624 N N . GLN A 1 330 ? 23.205 10.643 -0.617 1.00 96.19 330 GLN A N 1
ATOM 2625 C CA . GLN A 1 330 ? 23.156 12.109 -0.654 1.00 96.19 330 GLN A CA 1
ATOM 2626 C C . GLN A 1 330 ? 22.120 12.644 -1.643 1.00 96.19 330 GLN A C 1
ATOM 2628 O O . GLN A 1 330 ? 21.520 13.688 -1.394 1.00 96.19 330 GLN A O 1
ATOM 2633 N N . SER A 1 331 ? 21.904 11.936 -2.753 1.00 96.31 331 SER A N 1
ATOM 2634 C CA . SER A 1 331 ? 20.978 12.334 -3.821 1.00 96.31 331 SER A CA 1
ATOM 2635 C C . SER A 1 331 ? 19.754 11.421 -3.948 1.00 96.31 331 SER A C 1
ATOM 2637 O O . SER A 1 331 ? 19.053 11.463 -4.964 1.00 96.31 331 SER A O 1
ATOM 2639 N N . ARG A 1 332 ? 19.477 10.614 -2.912 1.00 97.56 332 ARG A N 1
ATOM 2640 C CA . ARG A 1 332 ? 18.397 9.624 -2.916 1.00 97.56 332 ARG A CA 1
ATOM 2641 C C . ARG A 1 332 ? 17.039 10.282 -3.192 1.00 97.56 332 ARG A C 1
ATOM 2643 O O . ARG A 1 332 ? 16.591 11.085 -2.372 1.00 97.56 332 ARG A O 1
ATOM 2650 N N . PRO A 1 333 ? 16.356 9.938 -4.298 1.00 98.25 333 PRO A N 1
ATOM 2651 C CA . PRO A 1 333 ? 15.004 10.415 -4.555 1.00 98.25 333 PRO A CA 1
ATOM 2652 C C . PRO A 1 333 ? 14.018 9.784 -3.569 1.00 98.25 333 PRO A C 1
ATOM 2654 O O . PRO A 1 333 ? 14.292 8.723 -3.008 1.00 98.25 333 PRO A O 1
ATOM 2657 N N . THR A 1 334 ? 12.840 10.385 -3.400 1.00 97.75 334 THR A N 1
ATOM 2658 C CA . THR A 1 334 ? 11.717 9.697 -2.748 1.00 97.75 334 THR A CA 1
ATOM 2659 C C . THR A 1 334 ? 11.081 8.685 -3.703 1.00 97.75 334 THR A C 1
ATOM 2661 O O . THR A 1 334 ? 11.247 8.761 -4.921 1.00 97.75 334 THR A O 1
ATOM 2664 N N . MET A 1 335 ? 10.287 7.749 -3.177 1.00 98.06 335 MET A N 1
ATOM 2665 C CA . MET A 1 335 ? 9.579 6.784 -4.027 1.00 98.06 335 MET A CA 1
ATOM 2666 C C . MET A 1 335 ? 8.541 7.453 -4.955 1.00 98.06 335 MET A C 1
ATOM 2668 O O . MET A 1 335 ? 8.228 6.925 -6.019 1.00 98.06 335 MET A O 1
ATOM 2672 N N . GLU A 1 336 ? 8.041 8.635 -4.576 1.00 98.00 336 GLU A N 1
ATOM 2673 C CA . GLU A 1 336 ? 7.195 9.489 -5.420 1.00 98.00 336 GLU A CA 1
ATOM 2674 C C . GLU A 1 336 ? 7.981 10.083 -6.597 1.00 98.00 336 GLU A C 1
ATOM 2676 O O . GLU A 1 336 ? 7.499 10.046 -7.729 1.00 98.00 336 GLU A O 1
ATOM 2681 N N . ASP A 1 337 ? 9.197 10.581 -6.359 1.00 98.31 337 ASP A N 1
ATOM 2682 C CA . ASP A 1 337 ? 10.056 11.121 -7.422 1.00 98.31 337 ASP A CA 1
ATOM 2683 C C . ASP A 1 337 ? 10.453 10.028 -8.420 1.00 98.31 337 ASP A C 1
ATOM 2685 O O . ASP A 1 337 ? 10.419 10.246 -9.630 1.00 98.31 337 ASP A O 1
ATOM 2689 N N . VAL A 1 338 ? 10.758 8.827 -7.917 1.00 98.44 338 VAL A N 1
ATOM 2690 C CA . VAL A 1 338 ? 11.043 7.654 -8.753 1.00 98.44 338 VAL A CA 1
ATOM 2691 C C . VAL A 1 338 ? 9.861 7.325 -9.663 1.00 98.44 338 VAL A C 1
ATOM 2693 O O . VAL A 1 338 ? 10.057 7.133 -10.859 1.00 98.44 338 VAL A O 1
ATOM 2696 N N . ILE A 1 339 ? 8.634 7.285 -9.137 1.00 98.00 339 ILE A N 1
ATOM 2697 C CA . ILE A 1 339 ? 7.442 6.990 -9.949 1.00 98.00 339 ILE A CA 1
ATOM 2698 C C . ILE A 1 339 ? 7.230 8.055 -11.019 1.00 98.00 339 ILE A C 1
ATOM 2700 O O . ILE A 1 339 ? 7.063 7.694 -12.182 1.00 98.00 339 ILE A O 1
ATOM 2704 N N . LYS A 1 340 ? 7.302 9.341 -10.655 1.00 98.12 340 LYS A N 1
ATOM 2705 C CA . LYS A 1 340 ? 7.165 10.449 -11.612 1.00 98.12 340 LYS A CA 1
ATOM 2706 C C . LYS A 1 340 ? 8.163 10.337 -12.754 1.00 98.12 340 LYS A C 1
ATOM 2708 O O . LYS A 1 340 ? 7.813 10.570 -13.904 1.00 98.12 340 LYS A O 1
ATOM 2713 N N . GLU A 1 341 ? 9.401 9.964 -12.453 1.00 98.19 341 GLU A N 1
ATOM 2714 C CA . GLU A 1 341 ? 10.416 9.761 -13.479 1.00 98.19 341 GLU A CA 1
ATOM 2715 C C . GLU A 1 341 ? 10.111 8.555 -14.368 1.00 98.19 341 GLU A C 1
ATOM 2717 O O . GLU A 1 341 ? 10.152 8.678 -15.592 1.00 98.19 341 GLU A O 1
ATOM 2722 N N . MET A 1 342 ? 9.745 7.414 -13.779 1.00 97.81 342 MET A N 1
ATOM 2723 C CA . MET A 1 342 ? 9.393 6.207 -14.532 1.00 97.81 342 MET A CA 1
ATOM 2724 C C . MET A 1 342 ? 8.168 6.412 -15.438 1.00 97.81 342 MET A C 1
ATOM 2726 O O . MET A 1 342 ? 8.111 5.838 -16.526 1.00 97.81 342 MET A O 1
ATOM 2730 N N . GLU A 1 343 ? 7.215 7.261 -15.043 1.00 96.88 343 GLU A N 1
ATOM 2731 C CA . GLU A 1 343 ? 6.067 7.655 -15.872 1.00 96.88 343 GLU A CA 1
ATOM 2732 C C . GLU A 1 343 ? 6.497 8.378 -17.160 1.00 96.88 343 GLU A C 1
ATOM 2734 O O . GLU A 1 343 ? 5.877 8.192 -18.209 1.00 96.88 343 GLU A O 1
ATOM 2739 N N . THR A 1 344 ? 7.605 9.133 -17.136 1.00 97.75 344 THR A N 1
ATOM 2740 C CA . THR A 1 344 ? 8.121 9.826 -18.335 1.00 97.75 344 THR A CA 1
ATOM 2741 C C . THR A 1 344 ? 8.693 8.882 -19.393 1.00 97.75 344 THR A C 1
ATOM 2743 O O . THR A 1 344 ? 8.869 9.275 -20.547 1.00 97.75 344 THR A O 1
ATOM 2746 N N . TRP A 1 345 ? 8.968 7.625 -19.036 1.00 96.38 345 TRP A N 1
ATOM 2747 C CA . TRP A 1 345 ? 9.585 6.647 -19.935 1.00 96.38 345 TRP A CA 1
ATOM 2748 C C . TRP A 1 345 ? 8.612 6.033 -20.943 1.00 96.38 345 TRP A C 1
ATOM 2750 O O . TRP A 1 345 ? 9.051 5.302 -21.831 1.00 96.38 345 TRP A O 1
ATOM 2760 N N . ASN A 1 346 ? 7.315 6.343 -20.821 1.00 93.44 346 ASN A N 1
ATOM 2761 C CA . ASN A 1 346 ? 6.247 5.946 -21.736 1.00 93.44 346 ASN A CA 1
ATOM 2762 C C . ASN A 1 346 ? 6.300 4.451 -22.094 1.00 93.44 346 ASN A C 1
ATOM 2764 O O . ASN A 1 346 ? 6.476 4.061 -23.248 1.00 93.44 346 ASN A O 1
ATOM 2768 N N . LEU A 1 347 ? 6.192 3.604 -21.068 1.00 90.50 347 LEU A N 1
ATOM 2769 C CA . LEU A 1 347 ? 6.374 2.155 -21.172 1.00 90.50 347 LEU A CA 1
ATOM 2770 C C . LEU A 1 347 ? 5.253 1.431 -21.947 1.00 90.50 347 LEU A C 1
ATOM 2772 O O . LEU A 1 347 ? 5.200 0.209 -21.850 1.00 90.50 347 LEU A O 1
ATOM 2776 N N . THR A 1 348 ? 4.355 2.124 -22.657 1.00 84.19 348 THR A N 1
ATOM 2777 C CA . THR A 1 348 ? 3.167 1.568 -23.348 1.00 84.19 348 THR A CA 1
ATOM 2778 C C . THR A 1 348 ? 3.475 0.750 -24.589 1.00 84.19 348 THR A C 1
ATOM 2780 O O . THR A 1 348 ? 4.410 1.124 -25.326 1.00 84.19 348 THR A O 1
#

pLDDT: mean 80.1, std 20.05, range [22.95, 98.44]

Sequence (348 aa):
MRNLLLQLLILQGKPHPIAAQAPESNMNETVTEWSPALVTEAQQNIREKDLDSCLSVFLSCLQRMNSVLTVDATVIDYMSSLLVFDCAETVARVRCISDAQNVIDIIDLLTNNESFTTRCGPEAARKAAHLASAIFARVPLLQRSLFLNKPDGYLEGNLFPLETVFISKILDHNYVLPVLGIYHDQDQFGYGIVFERIENAAEWLRRSRPNFITRMRVMFEIARIIRYIHSMGIALYAGSIELGCFFLDSNFRVKIKFMGLFTWCVREATICGRTDSVLWPPRTPCTCESNISDFAMLFHRVCFGGHNENFHSRLGEPALQLIERCRDSQSRPTMEDVIKEMETWNLT

Foldseek 3Di:
DVVVVVVVVVLVDDDDDDDDDDDDDDDPDPPPDDDPVVVVVVVVVLVPDDLLRLLVVLLVVLVPDPPDDDDDPVNLVSLLSNLVDDLLVNLVNQDDLVSLLSLLVSLLVLLADPVSCVVNNPVSLLSSLLSNQNNCVVHVHDPPQQPPDDDPPPPPADCQLVQQLSNQSSDDCLAAFHFPYADDPPSDTDTDDRDFDKDQQVCCCVPVVDALLLLLVLLLLVLVSLVSCVSSQKFADPVQLASRQWIQTPVRRIYGHGHIHHNVVLVVCVVVVVLPPDRDPNDDRRDQLVVLLSSLVRSCCRNPVDPDDPQPDPCSVVSNVLSVLSNDPVNRDGSVVVSVSSVVVVSD

Secondary structure (DSSP, 8-state):
-HHHHHHHHHH------------------------HHHHHHHHHHHTT--HHHHHHHHHHHHHHS-SS----HHHHHHHHHHTTS-HHHHHHH--SHHHHHHHHHHHHHHHT-HHHHHHHHHHHHHHHHHHHHHHHHHS----TTT-TT--S--TTS--HHHHHHHHHHHS-TTTBPPEEEEETTTTEEEE--SS---EEHHHHHHHH---HHHHHHHHHHHHHHHHHHHHTTEEEPTTSSSGGGEEE-TT--EEE---EEEHHHHHHHHHTTGGGSS-S-S-----HHHHHHHHHHHHHHHHH-STT-----TTHHHHHHHHHHHH-SSSPPPHHHHHHHHHTT---

Organism: Amanita muscaria (strain Koide BX008) (NCBI:txid946122)

InterPro domains:
  IPR011009 Protein kinase-like domain superfamily [SSF56112] (165-340)

Radius of gyration: 23.12 Å; chains: 1; bounding box: 60×50×54 Å